Protein AF-A0A2V8GGF2-F1 (afdb_monomer_lite)

Sequence (253 aa):
MLGILAAIFGLATTTVAAQDQLVPGKNVNMVGGPAVLTLNPFQLEGDPNLQRQNEITLDCSTRNPLPGTGESAGDAWLGFYWTTDGGARWRSFLHPGHPRDPNPTHPLKPYQAAADATVRCTTNGLCYMSGIAFIRGNNQPSAVFVTTVIDNNNTENGFPFANLGTTVVATSNSKFLDKTWIEVDRPRPGAQVMNIAAQNGVPAQSFPVGVVYLAWTEFVGNDNNVRTKMMVARSLNGGISFEQPVKVSEGYP

Secondary structure (DSSP, 8-state):
------------------------------S-PPPEEEETTEEEES-TT-PEEEEEEEEE-SSSEEEEEEEESSS--EEEEE-SSTTSS-EEEEPTT-TT-S-TT-TTTT-SEEEEEEEEE-GGGEEEEEEEEE-SSTT--EEEEEEEEEE----SSS--EEEEEEEEEEEESSS-EEEEEEEEPPPPTTPPEEEE--BTTBPPEEEE-PPEEEEEEEE-SBTTB--EEEEEEEESSTTS--PPPEEEEE---

pLDDT: mean 82.36, std 16.45, range [34.12, 98.5]

Radius of gyration: 24.35 Å; chains: 1; bounding box: 61×74×76 Å

Structure (mmCIF, N/CA/C/O backbone):
data_AF-A0A2V8GGF2-F1
#
_entry.id   AF-A0A2V8GGF2-F1
#
loop_
_atom_site.group_PDB
_atom_site.id
_atom_site.type_symbol
_atom_site.label_atom_id
_atom_site.label_alt_id
_atom_site.label_comp_id
_atom_site.label_asym_id
_atom_site.label_entity_id
_atom_site.label_seq_id
_atom_site.pdbx_PDB_ins_code
_atom_site.Cartn_x
_atom_site.Cartn_y
_atom_site.Cartn_z
_atom_site.occupancy
_atom_site.B_iso_or_equiv
_atom_site.auth_seq_id
_atom_site.auth_comp_id
_atom_site.auth_asym_id
_atom_site.auth_atom_id
_atom_site.pdbx_PDB_model_num
ATOM 1 N N . MET A 1 1 ? 35.558 -61.952 51.934 1.00 41.00 1 MET A N 1
ATOM 2 C CA . MET A 1 1 ? 34.136 -62.311 51.748 1.00 41.00 1 MET A CA 1
ATOM 3 C C . MET A 1 1 ? 33.490 -61.122 51.046 1.00 41.00 1 MET A C 1
ATOM 5 O O . MET A 1 1 ? 33.191 -60.131 51.694 1.00 41.00 1 MET A O 1
ATOM 9 N N . LEU A 1 2 ? 33.499 -61.130 49.711 1.00 35.62 2 LEU A N 1
ATOM 10 C CA . LEU A 1 2 ? 33.192 -59.968 48.867 1.00 35.62 2 LEU A CA 1
ATOM 11 C C . LEU A 1 2 ? 31.743 -60.102 48.373 1.00 35.62 2 LEU A C 1
ATOM 13 O O . LEU A 1 2 ? 31.421 -61.082 47.705 1.00 35.62 2 LEU A O 1
ATOM 17 N N . GLY A 1 3 ? 30.870 -59.173 48.767 1.00 34.12 3 GLY A N 1
ATOM 18 C CA . GLY A 1 3 ? 29.456 -59.159 48.388 1.00 34.12 3 GLY A CA 1
ATOM 19 C C . GLY A 1 3 ? 29.256 -58.613 46.975 1.00 34.12 3 GLY A C 1
ATOM 20 O O . GLY A 1 3 ? 29.775 -57.550 46.643 1.00 34.12 3 GLY A O 1
ATOM 21 N N . ILE A 1 4 ? 28.501 -59.339 46.150 1.00 40.06 4 ILE A N 1
ATOM 22 C CA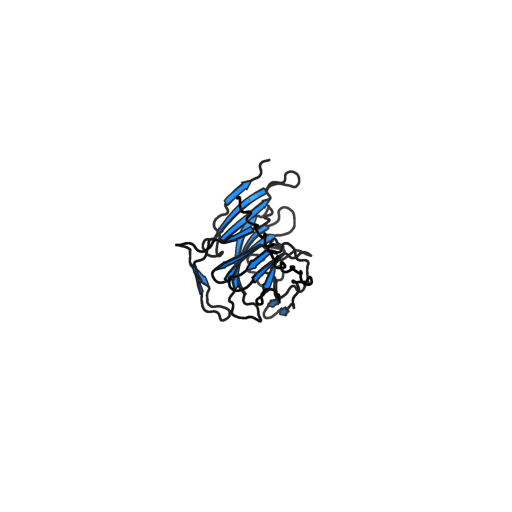 . ILE A 1 4 ? 28.091 -58.907 44.811 1.00 40.06 4 ILE A CA 1
ATOM 23 C C . ILE A 1 4 ? 26.730 -58.217 44.935 1.00 40.06 4 ILE A C 1
ATOM 25 O O . ILE A 1 4 ? 25.736 -58.844 45.295 1.00 40.06 4 ILE A O 1
ATOM 29 N N . LEU A 1 5 ? 26.705 -56.916 44.644 1.00 35.91 5 LEU A N 1
ATOM 30 C CA . LEU A 1 5 ? 25.495 -56.114 44.487 1.00 35.91 5 LEU A CA 1
ATOM 31 C C . LEU A 1 5 ? 24.986 -56.304 43.047 1.00 35.91 5 LEU A C 1
ATOM 33 O O . LEU A 1 5 ? 25.676 -55.938 42.097 1.00 35.91 5 LEU A O 1
ATOM 37 N N . ALA A 1 6 ? 23.801 -56.888 42.869 1.00 40.47 6 ALA A N 1
ATOM 38 C CA . ALA A 1 6 ? 23.156 -56.992 41.561 1.00 40.47 6 ALA A CA 1
ATOM 39 C C . ALA A 1 6 ? 22.365 -55.704 41.273 1.00 40.47 6 ALA A C 1
ATOM 41 O O . ALA A 1 6 ? 21.381 -55.411 41.951 1.00 40.47 6 ALA A O 1
ATOM 42 N N . ALA A 1 7 ? 22.800 -54.926 40.281 1.00 43.03 7 ALA A N 1
ATOM 43 C CA . ALA A 1 7 ? 22.075 -53.753 39.801 1.00 43.03 7 ALA A CA 1
ATOM 44 C C . ALA A 1 7 ? 20.982 -54.181 38.807 1.00 43.03 7 ALA A C 1
ATOM 46 O O . ALA A 1 7 ? 21.272 -54.757 37.759 1.00 43.03 7 ALA A O 1
ATOM 47 N N . ILE A 1 8 ? 19.723 -53.893 39.138 1.00 48.12 8 ILE A N 1
ATOM 48 C CA . ILE A 1 8 ? 18.569 -54.086 38.254 1.00 48.12 8 ILE A CA 1
ATOM 49 C C . ILE A 1 8 ? 18.485 -52.868 37.326 1.00 48.12 8 ILE A C 1
ATOM 51 O O . ILE A 1 8 ? 18.159 -51.768 37.769 1.00 48.12 8 ILE A O 1
ATOM 55 N N . PHE A 1 9 ? 18.780 -53.052 36.038 1.00 42.94 9 PHE A N 1
ATOM 56 C CA . PHE A 1 9 ? 18.512 -52.049 35.005 1.00 42.94 9 PHE A CA 1
ATOM 57 C C . PHE A 1 9 ? 17.033 -52.117 34.606 1.00 42.94 9 PHE A C 1
ATOM 59 O O . PHE A 1 9 ? 16.613 -53.028 33.895 1.00 42.94 9 PHE A O 1
ATOM 66 N N . GLY A 1 10 ? 16.232 -51.156 35.070 1.00 45.16 10 GLY A N 1
ATOM 67 C CA . GLY A 1 10 ? 14.874 -50.948 34.568 1.00 45.16 10 GLY A CA 1
ATOM 68 C C . GLY A 1 10 ? 14.910 -50.286 33.190 1.00 45.16 10 GLY A C 1
ATOM 69 O O . GLY A 1 10 ? 15.409 -49.169 33.060 1.00 45.16 10 GLY A O 1
ATOM 70 N N . LEU A 1 11 ? 14.381 -50.956 32.161 1.00 47.25 11 LEU A N 1
ATOM 71 C CA . LEU A 1 11 ? 14.094 -50.321 30.874 1.00 47.25 11 LEU A CA 1
ATOM 72 C C . LEU A 1 11 ? 12.942 -49.323 31.062 1.00 47.25 11 LEU A C 1
ATOM 74 O O . LEU A 1 11 ? 11.783 -49.717 31.168 1.00 47.25 11 LEU A O 1
ATOM 78 N N . ALA A 1 12 ? 13.255 -48.030 31.081 1.00 50.12 12 ALA A N 1
ATOM 79 C CA . ALA A 1 12 ? 12.259 -46.985 30.896 1.00 50.12 12 ALA A CA 1
ATOM 80 C C . ALA A 1 12 ? 11.921 -46.898 29.400 1.00 50.12 12 ALA A C 1
ATOM 82 O O . ALA A 1 12 ? 12.699 -46.374 28.604 1.00 50.12 12 ALA A O 1
ATOM 83 N N . THR A 1 13 ? 10.771 -47.437 28.999 1.00 49.78 13 THR A N 1
ATOM 84 C CA . THR A 1 13 ? 10.205 -47.195 27.669 1.00 49.78 13 THR A CA 1
ATOM 85 C C . THR A 1 13 ? 9.701 -45.758 27.616 1.00 49.78 13 THR A C 1
ATOM 87 O O . THR A 1 13 ? 8.663 -45.437 28.195 1.00 49.78 13 THR A O 1
ATOM 90 N N . THR A 1 14 ? 10.431 -44.878 26.939 1.00 51.31 14 THR A N 1
ATOM 91 C CA . THR A 1 14 ? 9.924 -43.558 26.569 1.00 51.31 14 THR A CA 1
ATOM 92 C C . THR A 1 14 ? 8.810 -43.749 25.543 1.00 51.31 14 THR A C 1
ATOM 94 O O . THR A 1 14 ? 9.049 -44.124 24.396 1.00 51.31 14 THR A O 1
ATOM 97 N N . THR A 1 15 ? 7.561 -43.520 25.943 1.00 48.75 15 THR A N 1
ATOM 98 C CA . THR A 1 15 ? 6.469 -43.355 24.984 1.00 48.75 15 THR A CA 1
ATOM 99 C C . THR A 1 15 ? 6.743 -42.074 24.209 1.00 48.75 15 THR A C 1
ATOM 101 O O . THR A 1 15 ? 6.585 -40.976 24.744 1.00 48.75 15 THR A O 1
ATOM 104 N N . VAL A 1 16 ? 7.198 -42.204 22.965 1.00 54.22 16 VAL A N 1
ATOM 105 C CA . VAL A 1 16 ? 7.173 -41.100 22.006 1.00 54.22 16 VAL A CA 1
ATOM 106 C C . VAL A 1 16 ? 5.702 -40.724 21.861 1.00 54.22 16 VAL A C 1
ATOM 108 O O . VAL A 1 16 ? 4.913 -41.524 21.361 1.00 54.22 16 VAL A O 1
ATOM 111 N N . ALA A 1 17 ? 5.310 -39.558 22.379 1.00 56.19 17 ALA A N 1
ATOM 112 C CA . ALA A 1 17 ? 3.997 -39.003 22.090 1.00 56.19 17 ALA A CA 1
ATOM 113 C C . ALA A 1 17 ? 3.872 -38.951 20.566 1.00 56.19 17 ALA A C 1
ATOM 115 O O . ALA A 1 17 ? 4.744 -38.384 19.904 1.00 56.19 17 ALA A O 1
ATOM 116 N N . ALA A 1 18 ? 2.854 -39.620 20.021 1.00 54.97 18 ALA A N 1
ATOM 117 C CA . ALA A 1 18 ? 2.560 -39.570 18.602 1.00 54.97 18 ALA A CA 1
ATOM 118 C C . ALA A 1 18 ? 2.484 -38.094 18.212 1.00 54.97 18 ALA A C 1
ATOM 120 O O . ALA A 1 18 ? 1.649 -37.351 18.720 1.00 54.97 18 ALA A O 1
ATOM 121 N N . GLN A 1 19 ? 3.430 -37.657 17.390 1.00 58.75 19 GLN A N 1
ATOM 122 C CA . GLN A 1 19 ? 3.392 -36.337 16.799 1.00 58.75 19 GLN A CA 1
ATOM 123 C C . GLN A 1 19 ? 2.111 -36.318 15.968 1.00 58.75 19 GLN A C 1
ATOM 125 O O . GLN A 1 19 ? 2.003 -37.133 15.049 1.00 58.75 19 GLN A O 1
ATOM 130 N N . ASP A 1 20 ? 1.129 -35.489 16.347 1.00 62.41 20 ASP A N 1
ATOM 131 C CA . ASP A 1 20 ? -0.123 -35.346 15.604 1.00 62.41 20 ASP A CA 1
ATOM 132 C C . ASP A 1 20 ? 0.233 -35.222 14.127 1.00 62.41 20 ASP A C 1
ATOM 134 O O . ASP A 1 20 ? 0.906 -34.278 13.700 1.00 62.41 20 ASP A O 1
ATOM 138 N N . GLN A 1 21 ? -0.125 -36.252 13.361 1.00 57.94 21 GLN A N 1
ATOM 139 C CA . GLN A 1 21 ? 0.143 -36.276 11.941 1.00 57.94 21 GLN A CA 1
ATOM 140 C C . GLN A 1 21 ? -0.629 -35.097 11.365 1.00 57.94 21 GLN A C 1
ATOM 142 O O . GLN A 1 21 ? -1.858 -35.091 11.388 1.00 57.94 21 GLN A O 1
ATOM 147 N N . LEU A 1 22 ? 0.086 -34.078 10.886 1.00 55.22 22 LEU A N 1
ATOM 148 C CA . LEU A 1 22 ? -0.525 -32.980 10.153 1.00 55.22 22 LEU A CA 1
ATOM 149 C C . LEU A 1 22 ? -1.158 -33.593 8.902 1.00 55.22 22 LEU A C 1
ATOM 151 O O . LEU A 1 22 ? -0.468 -33.881 7.927 1.00 55.22 22 LEU A O 1
ATOM 155 N N . VAL A 1 23 ? -2.460 -33.869 8.961 1.00 71.50 23 VAL A N 1
ATOM 156 C CA . VAL A 1 23 ? -3.241 -34.304 7.807 1.00 71.50 23 VAL A CA 1
ATOM 157 C C . VAL A 1 23 ? -3.657 -33.026 7.086 1.00 71.50 23 VAL A C 1
ATOM 159 O O . VAL A 1 23 ? -4.543 -32.326 7.583 1.00 71.50 23 VAL A O 1
ATOM 162 N N . PRO A 1 24 ? -3.027 -32.662 5.952 1.00 54.31 24 PRO A N 1
ATOM 163 C CA . PRO A 1 24 ? -3.517 -31.543 5.167 1.00 54.31 24 PRO A CA 1
ATOM 164 C C . PRO A 1 24 ? -4.960 -31.845 4.752 1.00 54.31 24 PRO A C 1
ATOM 166 O O . PRO A 1 24 ? -5.270 -32.936 4.266 1.00 54.31 24 PRO A O 1
ATOM 169 N N . GLY A 1 25 ? -5.857 -30.889 4.996 1.00 68.94 25 GLY A N 1
ATOM 170 C CA . GLY A 1 25 ? -7.250 -30.986 4.572 1.00 68.94 25 GLY A CA 1
ATOM 171 C C . GLY A 1 25 ? -7.384 -31.033 3.048 1.00 68.94 25 GLY A C 1
ATOM 172 O O . GLY A 1 25 ? -6.407 -30.968 2.301 1.00 68.94 25 GLY A O 1
ATOM 173 N N . LYS A 1 26 ? -8.623 -31.123 2.557 1.00 64.81 26 LYS A N 1
ATOM 174 C CA . LYS A 1 26 ? -8.885 -30.987 1.117 1.00 64.81 26 LYS A CA 1
ATOM 175 C C . LYS A 1 26 ? -8.368 -29.632 0.624 1.00 64.81 26 LYS A C 1
ATOM 177 O O . LYS A 1 26 ? -8.570 -28.627 1.297 1.00 64.81 26 LYS A O 1
ATOM 182 N N . ASN A 1 27 ? -7.788 -29.603 -0.576 1.00 56.09 27 ASN A N 1
ATOM 183 C CA . ASN A 1 27 ? -7.541 -28.347 -1.280 1.00 56.09 27 ASN A CA 1
ATOM 184 C C . ASN A 1 27 ? -8.891 -27.666 -1.526 1.00 56.09 27 ASN A C 1
ATOM 186 O O . ASN A 1 27 ? -9.714 -28.172 -2.292 1.00 56.09 27 ASN A O 1
ATOM 190 N N . VAL A 1 28 ? -9.132 -26.548 -0.848 1.00 59.44 28 VAL A N 1
ATOM 191 C CA . VAL A 1 28 ? -10.310 -25.710 -1.067 1.00 59.44 28 VAL A CA 1
ATOM 192 C C . VAL A 1 28 ? -9.874 -24.555 -1.953 1.00 59.44 28 VAL A C 1
ATOM 194 O O . VAL A 1 28 ? -8.855 -23.922 -1.679 1.00 59.44 28 VAL A O 1
ATOM 197 N N . ASN A 1 29 ? -10.625 -24.274 -3.018 1.00 59.16 29 ASN A N 1
ATOM 198 C CA . ASN A 1 29 ? -10.431 -23.016 -3.722 1.00 59.16 29 ASN A CA 1
ATOM 199 C C . ASN A 1 29 ? -10.814 -21.879 -2.762 1.00 59.16 29 ASN A C 1
ATOM 201 O O . ASN A 1 29 ? -11.987 -21.717 -2.434 1.00 59.16 29 ASN A O 1
ATOM 205 N N . MET A 1 30 ? -9.818 -21.133 -2.286 1.00 60.81 30 MET A N 1
ATOM 206 C CA . MET A 1 30 ? -10.026 -20.025 -1.348 1.00 60.81 30 MET A CA 1
ATOM 207 C C . MET A 1 30 ? -10.552 -18.760 -2.041 1.00 60.81 30 MET A C 1
ATOM 209 O O . MET A 1 30 ? -10.901 -17.793 -1.370 1.00 60.81 30 MET A O 1
ATOM 213 N N . VAL A 1 31 ? -10.590 -18.750 -3.378 1.00 61.50 31 VAL A N 1
ATOM 214 C CA . VAL A 1 31 ? -10.770 -17.548 -4.190 1.00 61.50 31 VAL A CA 1
ATOM 215 C C . VAL A 1 31 ? -11.877 -17.761 -5.224 1.00 61.50 31 VAL A C 1
ATOM 217 O O . VAL A 1 31 ? -11.817 -18.668 -6.052 1.00 61.50 31 VAL A O 1
ATOM 220 N N . GLY A 1 32 ? -12.904 -16.912 -5.170 1.00 56.41 32 GLY A N 1
ATOM 221 C CA . GLY A 1 32 ? -14.104 -17.017 -6.010 1.00 56.41 32 GLY A CA 1
ATOM 222 C C . GLY A 1 32 ? -15.405 -17.144 -5.217 1.00 56.41 32 GLY A C 1
ATOM 223 O O . GLY A 1 32 ? -16.365 -17.720 -5.724 1.00 56.41 32 GLY A O 1
ATOM 224 N N . GLY A 1 33 ? -15.429 -16.648 -3.970 1.00 58.94 33 GLY A N 1
ATOM 225 C CA . GLY A 1 33 ? -16.652 -16.511 -3.173 1.00 58.94 33 GLY A CA 1
ATOM 226 C C . GLY A 1 33 ? -17.766 -15.759 -3.925 1.00 58.94 33 GLY A C 1
ATOM 227 O O . GLY A 1 33 ? -17.528 -15.235 -5.014 1.00 58.94 33 GLY A O 1
ATOM 228 N N . PRO A 1 34 ? -18.996 -15.716 -3.384 1.00 62.34 34 PRO A N 1
ATOM 229 C CA . PRO A 1 34 ? -20.132 -15.107 -4.074 1.00 62.34 34 PRO A CA 1
ATOM 230 C C . PRO A 1 34 ? -19.792 -13.693 -4.559 1.00 62.34 34 PRO A C 1
ATOM 232 O O . PRO A 1 34 ? -19.365 -12.853 -3.770 1.00 62.34 34 PRO A O 1
ATOM 235 N N . ALA A 1 35 ? -19.971 -13.450 -5.859 1.00 67.81 35 ALA A N 1
ATOM 236 C CA . ALA A 1 35 ? -19.744 -12.143 -6.455 1.00 67.81 35 ALA A CA 1
ATOM 237 C C . ALA A 1 35 ? -21.043 -11.329 -6.468 1.00 67.81 35 ALA A C 1
ATOM 239 O O . ALA A 1 35 ? -22.096 -11.824 -6.876 1.00 67.81 35 ALA A O 1
ATOM 240 N N . VAL A 1 36 ? -20.959 -10.071 -6.040 1.00 74.88 36 VAL A N 1
ATOM 241 C CA . VAL A 1 36 ? -22.055 -9.100 -6.075 1.00 74.88 36 VAL A CA 1
ATOM 242 C C . VAL A 1 36 ? -21.623 -7.944 -6.961 1.00 74.88 36 VAL A C 1
ATOM 244 O O . VAL A 1 36 ? -20.587 -7.339 -6.712 1.00 74.88 36 VAL A O 1
ATOM 247 N N . LEU A 1 37 ? -22.431 -7.614 -7.969 1.00 78.56 37 LEU A N 1
ATOM 248 C CA . LEU A 1 37 ? -22.291 -6.392 -8.756 1.00 78.56 37 LEU A CA 1
ATOM 249 C C . LEU A 1 37 ? -23.605 -5.611 -8.701 1.00 78.56 37 LEU A C 1
ATOM 251 O O . LEU A 1 37 ? -24.588 -5.987 -9.340 1.00 78.56 37 LEU A O 1
ATOM 255 N N . THR A 1 38 ? -23.598 -4.503 -7.969 1.00 79.38 38 THR A N 1
ATOM 256 C CA . THR A 1 38 ? -24.677 -3.508 -7.970 1.00 79.38 38 THR A CA 1
ATOM 257 C C . THR A 1 38 ? -24.148 -2.256 -8.653 1.00 79.38 38 THR A C 1
ATOM 259 O O . THR A 1 38 ? -23.023 -1.848 -8.392 1.00 79.38 38 THR A O 1
ATOM 262 N N . LEU A 1 39 ? -24.923 -1.648 -9.554 1.00 80.19 39 LEU A N 1
ATOM 263 C CA . LEU A 1 39 ? -24.491 -0.434 -10.261 1.00 80.19 39 LEU A CA 1
ATOM 264 C C . LEU A 1 39 ? -24.913 0.855 -9.544 1.00 80.19 39 LEU A C 1
ATOM 266 O O . LEU A 1 39 ? -24.255 1.874 -9.709 1.00 80.19 39 LEU A O 1
ATOM 270 N N . ASN A 1 40 ? -25.988 0.814 -8.747 1.00 76.56 40 ASN A N 1
ATOM 271 C CA . ASN A 1 40 ? -26.543 1.969 -8.038 1.00 76.56 40 ASN A CA 1
ATOM 272 C C . ASN A 1 40 ? -27.142 1.550 -6.673 1.00 76.56 40 ASN A C 1
ATOM 274 O O . ASN A 1 40 ? -28.248 1.007 -6.661 1.00 76.56 40 ASN A O 1
ATOM 278 N N . PRO A 1 41 ? -26.470 1.807 -5.532 1.00 79.00 41 PRO A N 1
ATOM 279 C CA . PRO A 1 41 ? -25.091 2.296 -5.423 1.00 79.00 41 PRO A CA 1
ATOM 280 C C . PRO A 1 41 ? -24.096 1.294 -6.027 1.00 79.00 41 PRO A C 1
ATOM 282 O O . PRO A 1 41 ? -24.382 0.098 -6.079 1.00 79.00 41 PRO A O 1
ATOM 285 N N . PHE A 1 42 ? -22.943 1.777 -6.502 1.00 79.31 42 PHE A N 1
ATOM 286 C CA . PHE A 1 42 ? -21.915 0.878 -7.022 1.00 79.31 42 PHE A CA 1
ATOM 287 C C . PHE A 1 42 ? -21.357 0.009 -5.891 1.00 79.31 42 PHE A C 1
ATOM 289 O O . PHE A 1 42 ? -20.859 0.529 -4.893 1.00 79.31 42 PHE A O 1
ATOM 296 N N . GLN A 1 43 ? -21.435 -1.306 -6.059 1.00 80.88 43 GLN A N 1
ATOM 297 C CA . GLN A 1 43 ? -20.867 -2.288 -5.147 1.00 80.88 43 GLN A CA 1
ATOM 298 C C . GLN A 1 43 ? -20.301 -3.441 -5.967 1.00 80.88 43 GLN A C 1
ATOM 300 O O . GLN A 1 43 ? -21.009 -4.005 -6.801 1.00 80.88 43 GLN A O 1
ATOM 305 N N . LEU A 1 44 ? -19.045 -3.791 -5.699 1.00 76.00 44 LEU A N 1
ATOM 306 C CA . LEU A 1 44 ? -18.373 -4.951 -6.266 1.00 76.00 44 LEU A CA 1
ATOM 307 C C . LEU A 1 44 ? -17.785 -5.798 -5.129 1.00 76.00 44 LEU A C 1
ATOM 309 O O . LEU A 1 44 ? -16.818 -5.391 -4.490 1.00 76.00 44 LEU A O 1
ATOM 313 N N . GLU A 1 45 ? -18.392 -6.954 -4.871 1.00 78.00 45 GLU A N 1
ATOM 314 C CA . GLU A 1 45 ? -17.863 -8.021 -4.007 1.00 78.00 45 GLU A CA 1
ATOM 315 C C . GLU A 1 45 ? -17.529 -9.222 -4.900 1.00 78.00 45 GLU A C 1
ATOM 317 O O . GLU A 1 45 ? -18.196 -9.452 -5.911 1.00 78.00 45 GLU A O 1
ATOM 322 N N . GLY A 1 46 ? -16.506 -9.986 -4.544 1.00 71.88 46 GLY A N 1
ATOM 323 C CA . GLY A 1 46 ? -16.002 -11.091 -5.348 1.00 71.88 46 GLY A CA 1
ATOM 324 C C . GLY A 1 46 ? -15.198 -10.653 -6.575 1.00 71.88 46 GLY A C 1
ATOM 325 O O . GLY A 1 46 ? -15.032 -9.467 -6.860 1.00 71.88 46 GLY A O 1
ATOM 326 N N . ASP A 1 47 ? -14.723 -11.649 -7.322 1.00 68.56 47 ASP A N 1
ATOM 327 C CA . ASP A 1 47 ? -14.236 -11.475 -8.692 1.00 68.56 47 ASP A CA 1
ATOM 328 C C . ASP A 1 47 ? -15.319 -12.002 -9.656 1.00 68.56 47 ASP A C 1
ATOM 330 O O . ASP A 1 47 ? -15.529 -13.217 -9.733 1.00 68.56 47 ASP A O 1
ATOM 334 N N . PRO A 1 48 ? -16.025 -11.126 -10.399 1.00 65.38 48 PRO A N 1
ATOM 335 C CA . PRO A 1 48 ? -17.087 -11.542 -11.313 1.00 65.38 48 PRO A CA 1
ATOM 336 C C . PRO A 1 48 ? -16.566 -12.299 -12.542 1.00 65.38 48 PRO A C 1
ATOM 338 O O . PRO A 1 48 ? -17.357 -12.905 -13.262 1.00 65.38 48 PRO A O 1
ATOM 341 N N . ASN A 1 49 ? -15.257 -12.255 -12.805 1.00 66.31 49 ASN A N 1
ATOM 342 C CA . ASN A 1 49 ? -14.630 -12.873 -13.969 1.00 66.31 49 ASN A CA 1
ATOM 343 C C . ASN A 1 49 ? -13.837 -14.146 -13.616 1.00 66.31 49 ASN A C 1
ATOM 345 O O . ASN A 1 49 ? -13.369 -14.815 -14.539 1.00 66.31 49 ASN A O 1
ATOM 349 N N . LEU A 1 50 ? -13.710 -14.485 -12.322 1.00 60.44 50 LEU A N 1
ATOM 350 C CA . LEU A 1 50 ? -13.015 -15.669 -11.790 1.00 60.44 50 LEU A CA 1
ATOM 351 C C . LEU A 1 50 ? -11.647 -15.902 -12.454 1.00 60.44 50 LEU A C 1
ATOM 353 O O . LEU A 1 50 ? -11.334 -16.992 -12.947 1.00 60.44 50 LEU A O 1
ATOM 357 N N . GLN A 1 51 ? -10.843 -14.845 -12.517 1.00 64.81 51 GLN A N 1
ATOM 358 C CA . GLN A 1 51 ? -9.552 -14.846 -13.180 1.00 64.81 51 GLN A CA 1
ATOM 359 C C . GLN A 1 51 ? -8.462 -15.480 -12.318 1.00 64.81 51 GLN A C 1
ATOM 361 O O . GLN A 1 51 ? -8.577 -15.649 -11.100 1.00 64.81 51 GLN A O 1
ATOM 366 N N . ARG A 1 52 ? -7.371 -15.871 -12.987 1.00 57.78 52 ARG A N 1
ATOM 367 C CA . ARG A 1 52 ? -6.232 -16.525 -12.340 1.00 57.78 52 ARG A CA 1
ATOM 368 C C . ARG A 1 52 ? -5.597 -15.577 -11.338 1.00 57.78 52 ARG A C 1
ATOM 370 O O . ARG A 1 52 ? -5.292 -14.439 -11.674 1.00 57.78 52 ARG A O 1
ATOM 377 N N . GLN A 1 53 ? -5.353 -16.088 -10.144 1.00 68.25 53 GLN A N 1
ATOM 378 C CA . GLN A 1 53 ? -4.673 -15.362 -9.086 1.00 68.25 53 GLN A CA 1
ATOM 379 C C . GLN A 1 53 ? -3.180 -15.682 -9.130 1.00 68.25 53 GLN A C 1
ATOM 381 O O . GLN A 1 53 ? -2.778 -16.828 -9.342 1.00 68.25 53 GLN A O 1
ATOM 386 N N . ASN A 1 54 ? -2.374 -14.658 -8.932 1.00 61.81 54 ASN A N 1
ATOM 387 C CA . ASN A 1 54 ? -0.925 -14.648 -8.969 1.00 61.81 54 ASN A CA 1
ATOM 388 C C . ASN A 1 54 ? -0.426 -13.852 -7.745 1.00 61.81 54 ASN A C 1
ATOM 390 O O . ASN A 1 54 ? -1.135 -12.978 -7.253 1.00 61.81 54 ASN A O 1
ATOM 394 N N . GLU A 1 55 ? 0.774 -14.164 -7.249 1.00 75.12 55 GLU A N 1
ATOM 395 C CA . GLU A 1 55 ? 1.488 -13.370 -6.233 1.00 75.12 55 GLU A CA 1
ATOM 396 C C . GLU A 1 55 ? 0.656 -13.049 -4.989 1.00 75.12 55 GLU A C 1
ATOM 398 O O . GLU A 1 55 ? 0.371 -11.903 -4.653 1.00 75.12 55 GLU A O 1
ATOM 403 N N . ILE A 1 56 ? 0.260 -14.121 -4.304 1.00 75.88 56 ILE A N 1
ATOM 404 C CA . ILE A 1 56 ? -0.508 -14.050 -3.066 1.00 75.88 56 ILE A CA 1
ATOM 405 C C . ILE A 1 56 ? 0.418 -13.673 -1.907 1.00 75.88 56 ILE A C 1
ATOM 407 O O . ILE A 1 56 ? 1.412 -14.356 -1.655 1.00 75.88 56 ILE A O 1
ATOM 411 N N . THR A 1 57 ? 0.030 -12.653 -1.146 1.00 81.00 57 THR A N 1
ATOM 412 C CA . THR A 1 57 ? 0.615 -12.322 0.159 1.00 81.00 57 THR A CA 1
ATOM 413 C C . THR A 1 57 ? -0.481 -12.366 1.220 1.00 81.00 57 THR A C 1
ATOM 415 O O . THR A 1 57 ? -1.615 -11.984 0.953 1.00 81.00 57 THR A O 1
ATOM 418 N N . LEU A 1 58 ? -0.171 -12.820 2.433 1.00 85.19 58 LEU A N 1
ATOM 419 C CA . LEU A 1 58 ? -1.118 -12.867 3.548 1.00 85.19 58 LEU A CA 1
ATOM 420 C C . LEU A 1 58 ? -0.477 -12.308 4.814 1.00 85.19 58 LEU A C 1
ATOM 422 O O . LEU A 1 58 ? 0.694 -12.572 5.080 1.00 85.19 58 LEU A O 1
ATOM 426 N N . ASP A 1 59 ? -1.262 -11.563 5.586 1.00 82.75 59 ASP A N 1
ATOM 427 C CA . ASP A 1 59 ? -0.927 -11.158 6.948 1.00 82.75 59 ASP A CA 1
ATOM 428 C C . ASP A 1 59 ? -2.183 -11.191 7.834 1.00 82.75 59 ASP A C 1
ATOM 430 O O . ASP A 1 59 ? -3.295 -11.407 7.349 1.00 82.75 59 ASP A O 1
ATOM 434 N N . CYS A 1 60 ? -2.026 -10.996 9.139 1.00 82.25 60 CYS A N 1
ATOM 435 C CA . CYS A 1 60 ? -3.123 -10.961 10.090 1.00 82.25 60 CYS A CA 1
ATOM 436 C C . CYS A 1 60 ? -3.292 -9.564 10.678 1.00 82.25 60 CYS A C 1
ATOM 438 O O . CYS A 1 60 ? -2.417 -9.069 11.389 1.00 82.25 60 CYS A O 1
ATOM 440 N N . SER A 1 61 ? -4.456 -8.942 10.455 1.00 82.94 61 SER A N 1
ATOM 441 C CA . SER A 1 61 ? -4.874 -7.826 11.302 1.00 82.94 61 SER A CA 1
ATOM 442 C C . SER A 1 61 ? -4.885 -8.311 12.748 1.00 82.94 61 SER A C 1
ATOM 444 O O . SER A 1 61 ? -5.214 -9.463 13.040 1.00 82.94 61 SER A O 1
ATOM 446 N N . THR A 1 62 ? -4.560 -7.417 13.685 1.00 82.12 62 THR A N 1
ATOM 447 C CA . THR A 1 62 ? -4.665 -7.719 15.122 1.00 82.12 62 THR A CA 1
ATOM 448 C C . THR A 1 62 ? -6.101 -8.045 15.559 1.00 82.12 62 THR A C 1
ATOM 450 O O . THR A 1 62 ? -6.343 -8.252 16.744 1.00 82.12 62 THR A O 1
ATOM 453 N N . ARG A 1 63 ? -7.060 -8.001 14.626 1.00 83.75 63 ARG A N 1
ATOM 454 C CA . ARG A 1 63 ? -8.473 -8.310 14.796 1.00 83.75 63 ARG A CA 1
ATOM 455 C C . ARG A 1 63 ? -8.903 -9.483 13.886 1.00 83.75 63 ARG A C 1
ATOM 457 O O . ARG A 1 63 ? -9.578 -10.362 14.402 1.00 83.75 63 ARG A O 1
ATOM 464 N N . ASN A 1 64 ? -8.461 -9.568 12.616 1.00 68.69 64 ASN A N 1
ATOM 465 C CA . ASN A 1 64 ? -8.815 -10.645 11.659 1.00 68.69 64 ASN A CA 1
ATOM 466 C C . ASN A 1 64 ? -7.727 -10.919 10.577 1.00 68.69 64 ASN A C 1
ATOM 468 O O . ASN A 1 64 ? -7.007 -9.996 10.209 1.00 68.69 64 ASN A O 1
ATOM 472 N N . PRO A 1 65 ? -7.601 -12.130 9.985 1.00 67.56 65 PRO A N 1
ATOM 473 C CA . PRO A 1 65 ? -6.667 -12.385 8.872 1.00 67.56 65 PRO A CA 1
ATOM 474 C C . PRO A 1 65 ? -7.013 -11.693 7.532 1.00 67.56 65 PRO A C 1
ATOM 476 O O . PRO A 1 65 ? -8.184 -11.608 7.156 1.00 67.56 65 PRO A O 1
ATOM 479 N N . LEU A 1 66 ? -5.991 -11.255 6.778 1.00 64.19 66 LEU A N 1
ATOM 480 C CA . LEU A 1 66 ? -6.104 -10.476 5.532 1.00 64.19 66 LEU A CA 1
ATOM 481 C C . LEU A 1 66 ? -5.077 -10.888 4.434 1.00 64.19 66 LEU A C 1
ATOM 483 O O . LEU A 1 66 ? -3.902 -10.524 4.506 1.00 64.19 66 LEU A O 1
ATOM 487 N N . PRO A 1 67 ? -5.510 -11.619 3.390 1.00 70.19 67 PRO A N 1
ATOM 488 C CA . PRO A 1 67 ? -4.769 -11.834 2.144 1.00 70.19 67 PRO A CA 1
ATOM 489 C C . PRO A 1 67 ? -4.948 -10.762 1.057 1.00 70.19 67 PRO A C 1
ATOM 491 O O . PRO A 1 67 ? -5.992 -10.125 0.918 1.00 70.19 67 PRO A O 1
ATOM 494 N N . GLY A 1 68 ? -3.931 -10.657 0.204 1.00 58.56 68 GLY A N 1
ATOM 495 C CA . GLY A 1 68 ? -3.903 -9.894 -1.040 1.00 58.56 68 GLY A CA 1
ATOM 496 C C . GLY A 1 68 ? -3.356 -10.723 -2.201 1.00 58.56 68 GLY A C 1
ATOM 497 O O . GLY A 1 68 ? -2.493 -11.576 -1.990 1.00 58.56 68 GLY A O 1
ATOM 498 N N . THR A 1 69 ? -3.851 -10.489 -3.416 1.00 63.62 69 THR A N 1
ATOM 499 C CA . THR A 1 69 ? -3.424 -11.199 -4.638 1.00 63.62 69 THR A CA 1
ATOM 500 C C . THR A 1 69 ? -3.444 -10.268 -5.860 1.00 63.62 69 THR A C 1
ATOM 502 O O . THR A 1 69 ? -4.110 -9.230 -5.850 1.00 63.62 69 THR A O 1
ATOM 505 N N . GLY A 1 70 ? -2.746 -10.649 -6.935 1.00 53.88 70 GLY A N 1
ATOM 506 C CA . GLY A 1 70 ? -2.894 -10.064 -8.274 1.00 53.88 70 GLY A CA 1
ATOM 507 C C . GLY A 1 70 ? -3.676 -10.977 -9.228 1.00 53.88 70 GLY A C 1
ATOM 508 O O . GLY A 1 70 ? -3.563 -12.197 -9.155 1.00 53.88 70 GLY A O 1
ATOM 509 N N . GLU A 1 71 ? -4.467 -10.412 -10.138 1.00 48.91 71 GLU A N 1
ATOM 510 C CA . GLU A 1 71 ? -5.212 -11.157 -11.167 1.00 48.91 71 GLU A CA 1
ATOM 511 C C . GLU A 1 71 ? -4.390 -11.344 -12.456 1.00 48.91 71 GLU A C 1
ATOM 513 O O . GLU A 1 71 ? -3.406 -10.654 -12.702 1.00 48.91 71 GLU A O 1
ATOM 518 N N . SER A 1 72 ? -4.761 -12.295 -13.316 1.00 41.53 72 SER A N 1
ATOM 519 C CA . SER A 1 72 ? -4.095 -12.521 -14.605 1.00 41.53 72 SER A CA 1
ATOM 520 C C . SER A 1 72 ? -5.017 -13.155 -15.663 1.00 41.53 72 SER A C 1
ATOM 522 O O . SER A 1 72 ? -5.036 -14.377 -15.820 1.00 41.53 72 SER A O 1
ATOM 524 N N . ALA A 1 73 ? -5.757 -12.324 -16.421 1.00 35.72 73 ALA A N 1
ATOM 525 C CA . ALA A 1 73 ? -6.096 -12.515 -17.850 1.00 35.72 73 ALA A CA 1
ATOM 526 C C . ALA A 1 73 ? -6.860 -11.297 -18.445 1.00 35.72 73 ALA A C 1
ATOM 528 O O . ALA A 1 73 ? -8.001 -11.026 -18.086 1.00 35.72 73 ALA A O 1
ATOM 529 N N . GLY A 1 74 ? -6.274 -10.593 -19.424 1.00 51.47 74 GLY A N 1
ATOM 530 C CA . GLY A 1 74 ? -6.578 -9.162 -19.632 1.00 51.47 74 GLY A CA 1
ATOM 531 C C . GLY A 1 74 ? -5.748 -8.339 -18.643 1.00 51.47 74 GLY A C 1
ATOM 532 O O . GLY A 1 74 ? -5.138 -8.935 -17.756 1.00 51.47 74 GLY A O 1
ATOM 533 N N . ASP A 1 75 ? -5.608 -7.024 -18.816 1.00 58.56 75 ASP A N 1
ATOM 534 C CA . ASP A 1 75 ? -4.749 -6.274 -17.894 1.00 58.56 75 ASP A CA 1
ATOM 535 C C . ASP A 1 75 ? -5.203 -6.472 -16.439 1.00 58.56 75 ASP A C 1
ATOM 537 O O . ASP A 1 75 ? -6.367 -6.269 -16.101 1.00 58.56 75 ASP A O 1
ATOM 541 N N . ALA A 1 76 ? -4.271 -6.993 -15.638 1.00 75.12 76 ALA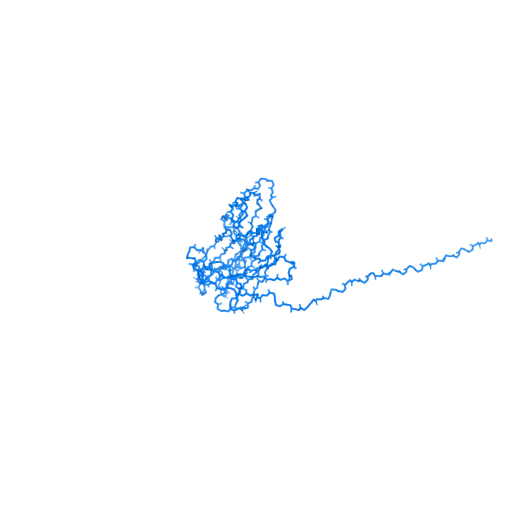 A N 1
ATOM 542 C CA . ALA A 1 76 ? -4.467 -7.493 -14.285 1.00 75.12 76 ALA A CA 1
ATOM 543 C C . ALA A 1 76 ? -4.998 -6.408 -13.351 1.00 75.12 76 ALA A C 1
ATOM 545 O O . ALA A 1 76 ? -4.671 -5.238 -13.528 1.00 75.12 76 ALA A O 1
ATOM 546 N N . TRP A 1 77 ? -5.741 -6.779 -12.313 1.00 86.62 77 TRP A N 1
ATOM 547 C CA . TRP A 1 77 ? -5.976 -5.890 -11.182 1.00 86.62 77 TRP A CA 1
ATOM 548 C C . TRP A 1 77 ? -5.821 -6.629 -9.851 1.00 86.62 77 TRP A C 1
ATOM 550 O O . TRP A 1 77 ? -5.616 -7.839 -9.828 1.00 86.62 77 TRP A O 1
ATOM 560 N N . LEU A 1 78 ? -5.836 -5.901 -8.735 1.00 86.06 78 LEU A N 1
ATOM 561 C CA . LEU A 1 78 ? -5.579 -6.475 -7.415 1.00 86.06 78 LEU A CA 1
ATOM 562 C C . LEU A 1 78 ? -6.857 -6.926 -6.722 1.00 86.06 78 LEU A C 1
ATOM 564 O O . LEU A 1 78 ? -7.796 -6.139 -6.566 1.00 86.06 78 LEU A O 1
ATOM 568 N N . GLY A 1 79 ? -6.842 -8.163 -6.234 1.00 81.81 79 GLY A N 1
ATOM 569 C CA . GLY A 1 79 ? -7.874 -8.711 -5.370 1.00 81.81 79 GLY A CA 1
ATOM 570 C C . GLY A 1 79 ? -7.492 -8.581 -3.897 1.00 81.81 79 GLY A C 1
ATOM 571 O O . GLY A 1 79 ? -6.356 -8.838 -3.490 1.00 81.81 79 GLY A O 1
ATOM 572 N N . PHE A 1 80 ? -8.471 -8.222 -3.077 1.00 80.50 80 PHE A N 1
ATOM 573 C CA . PHE A 1 80 ? -8.386 -8.309 -1.625 1.00 80.50 80 PHE A CA 1
ATOM 574 C C . PHE A 1 80 ? -9.278 -9.422 -1.126 1.00 80.50 80 PHE A C 1
ATOM 576 O O . PHE A 1 80 ? -10.409 -9.567 -1.584 1.00 80.50 80 PHE A O 1
ATOM 583 N N . TYR A 1 81 ? -8.790 -10.149 -0.132 1.00 82.75 81 TYR A N 1
ATOM 584 C CA . TYR A 1 81 ? -9.480 -11.279 0.459 1.00 82.75 81 TYR A CA 1
ATOM 585 C C . TYR A 1 81 ? -9.472 -11.109 1.965 1.00 82.75 81 TYR A C 1
ATOM 587 O O . TYR A 1 81 ? -8.544 -10.527 2.518 1.00 82.75 81 TYR A O 1
ATOM 595 N N . TRP A 1 82 ? -10.490 -11.616 2.645 1.00 80.94 82 TRP A N 1
ATOM 596 C CA . TRP A 1 82 ? -10.514 -11.616 4.102 1.00 80.94 82 TRP A CA 1
ATOM 597 C C . TRP A 1 82 ? -11.306 -12.787 4.660 1.00 80.94 82 TRP A C 1
ATOM 599 O O . TRP A 1 82 ? -12.148 -13.384 3.982 1.00 80.94 82 TRP A O 1
ATOM 609 N N . THR A 1 83 ? -11.035 -13.080 5.926 1.00 81.50 83 THR A N 1
ATOM 610 C CA . THR A 1 83 ? -11.753 -14.064 6.729 1.00 81.50 83 THR A CA 1
ATOM 611 C C . THR A 1 83 ? -11.930 -13.522 8.142 1.00 81.50 83 THR A C 1
ATOM 613 O O . THR A 1 83 ? -11.061 -12.823 8.655 1.00 81.50 83 THR A O 1
ATOM 616 N N . THR A 1 84 ? -13.058 -13.837 8.769 1.00 83.31 84 THR A N 1
ATOM 617 C CA . THR A 1 84 ? -13.375 -13.494 10.168 1.00 83.31 84 THR A CA 1
ATOM 618 C C . THR A 1 84 ? -13.496 -14.739 11.050 1.00 83.31 84 THR A C 1
ATOM 620 O O . THR A 1 84 ? -13.698 -14.634 12.253 1.00 83.31 84 THR A O 1
ATOM 623 N N . ASP A 1 85 ? -13.351 -15.935 10.470 1.00 79.25 85 ASP A N 1
ATOM 624 C CA . ASP A 1 85 ? -13.569 -17.225 11.131 1.00 79.25 85 ASP A CA 1
ATOM 625 C C . ASP A 1 85 ? -12.353 -18.158 11.010 1.00 79.25 85 ASP A C 1
ATOM 627 O O . ASP A 1 85 ? -12.476 -19.378 10.904 1.00 79.25 85 ASP A O 1
ATOM 631 N N . GLY A 1 86 ? -11.153 -17.569 11.025 1.00 76.81 86 GLY A N 1
ATOM 632 C CA . GLY A 1 86 ? -9.893 -18.316 11.013 1.00 76.81 86 GLY A CA 1
ATOM 633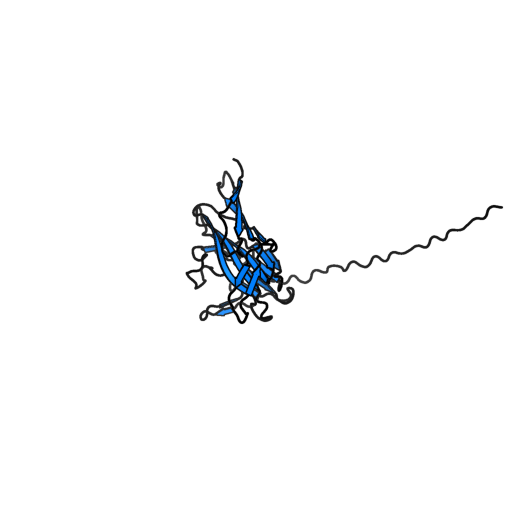 C C . GLY A 1 86 ? -9.586 -19.002 9.678 1.00 76.81 86 GLY A C 1
ATOM 634 O O . GLY A 1 86 ? -8.866 -19.997 9.656 1.00 76.81 86 GLY A O 1
ATOM 635 N N . GLY A 1 87 ? -10.127 -18.487 8.571 1.00 77.62 87 GLY A N 1
ATOM 636 C CA . GLY A 1 87 ? -9.918 -19.020 7.223 1.00 77.62 87 GLY A CA 1
ATOM 637 C C . GLY A 1 87 ? -10.923 -20.090 6.805 1.00 77.62 87 GLY A C 1
ATOM 638 O O . GLY A 1 87 ? -10.752 -20.681 5.738 1.00 77.62 87 GLY A O 1
ATOM 639 N N . ALA A 1 88 ? -11.966 -20.345 7.606 1.00 75.44 88 ALA A N 1
ATOM 640 C CA . ALA A 1 88 ? -13.010 -21.305 7.249 1.00 75.44 88 ALA A CA 1
ATOM 641 C C . ALA A 1 88 ? -13.898 -20.786 6.106 1.00 75.44 88 ALA A C 1
ATOM 643 O O . ALA A 1 88 ? -14.344 -21.569 5.262 1.00 75.44 88 ALA A O 1
ATOM 644 N N . ARG A 1 89 ? -14.127 -19.470 6.047 1.00 76.38 89 ARG A N 1
ATOM 645 C CA . ARG A 1 89 ? -14.814 -18.774 4.957 1.00 76.38 89 ARG A CA 1
ATOM 646 C C . ARG A 1 89 ? -14.002 -17.570 4.506 1.00 76.38 89 ARG A C 1
ATOM 648 O O . ARG A 1 89 ? -13.421 -16.848 5.315 1.00 76.38 89 ARG A O 1
ATOM 655 N N . TRP A 1 90 ? -14.034 -17.341 3.200 1.00 78.31 90 TRP A N 1
ATOM 656 C CA . TRP A 1 90 ? -13.359 -16.233 2.543 1.00 78.31 90 TRP A CA 1
ATOM 657 C C . TRP A 1 90 ? -14.363 -15.376 1.793 1.00 78.31 90 TRP A C 1
ATOM 659 O O . TRP A 1 90 ? -15.308 -15.879 1.180 1.00 78.31 90 TRP A O 1
ATOM 669 N N . ARG A 1 91 ? -14.121 -14.075 1.825 1.00 77.75 91 ARG A N 1
ATOM 670 C CA . ARG A 1 91 ? -14.779 -13.093 0.970 1.00 77.75 91 ARG A CA 1
ATOM 671 C C . ARG A 1 91 ? -13.717 -12.276 0.257 1.00 77.75 91 ARG A C 1
ATOM 673 O O . ARG A 1 91 ? -12.564 -12.265 0.690 1.00 77.75 91 ARG A O 1
ATOM 680 N N . SER A 1 92 ? -14.096 -11.623 -0.834 1.00 78.31 92 SER A N 1
ATOM 681 C CA . SER A 1 92 ? -13.162 -10.823 -1.616 1.00 78.31 92 SER A CA 1
ATOM 682 C C . SER A 1 92 ? -13.797 -9.588 -2.234 1.00 78.31 92 SER A C 1
ATOM 684 O O . SER A 1 92 ? -15.017 -9.469 -2.287 1.00 78.31 92 SER A O 1
ATOM 686 N N . PHE A 1 93 ? -12.964 -8.640 -2.651 1.00 76.44 93 PHE A N 1
ATOM 687 C CA . PHE A 1 93 ? -13.360 -7.488 -3.453 1.00 76.44 93 PHE A CA 1
ATOM 688 C C . PHE A 1 93 ? -12.205 -7.071 -4.366 1.00 76.44 93 PHE A C 1
ATOM 690 O O . PHE A 1 93 ? -11.040 -7.375 -4.095 1.00 76.44 93 PHE A O 1
ATOM 697 N N . LEU A 1 94 ? -12.533 -6.356 -5.439 1.00 82.38 94 LEU A N 1
ATOM 698 C CA . LEU A 1 94 ? -11.547 -5.779 -6.345 1.00 82.38 94 LEU A CA 1
ATOM 699 C C . LEU A 1 94 ? -11.051 -4.439 -5.794 1.00 82.38 94 LEU A C 1
ATOM 701 O O . LEU A 1 94 ? -11.857 -3.575 -5.444 1.00 82.38 94 LEU A O 1
ATOM 705 N N . HIS A 1 95 ? -9.736 -4.238 -5.731 1.00 89.25 95 HIS A N 1
ATOM 706 C CA . HIS A 1 95 ? -9.162 -2.988 -5.232 1.00 89.25 95 HIS A CA 1
ATOM 707 C C . HIS A 1 95 ? -9.669 -1.763 -6.029 1.00 89.25 95 HIS A C 1
ATOM 709 O O . HIS A 1 95 ? -9.705 -1.817 -7.262 1.00 89.25 95 HIS A O 1
ATOM 715 N N . PRO A 1 96 ? -10.051 -0.648 -5.373 1.00 90.50 96 PRO A N 1
ATOM 716 C CA . PRO A 1 96 ? -10.469 0.573 -6.057 1.00 90.50 96 PRO A CA 1
ATOM 717 C C . PRO A 1 96 ? -9.420 1.137 -7.023 1.00 90.50 96 PRO A C 1
ATOM 719 O O . PRO A 1 96 ? -8.216 0.949 -6.877 1.00 90.50 96 PRO A O 1
ATOM 722 N N . GLY A 1 97 ? -9.878 1.878 -8.023 1.00 91.00 97 GLY A N 1
ATOM 723 C CA . GLY A 1 97 ? -9.051 2.448 -9.082 1.00 91.00 97 GLY A CA 1
ATOM 724 C C . GLY A 1 97 ? -8.964 1.614 -10.346 1.00 91.00 97 GLY A C 1
ATOM 725 O O . GLY A 1 97 ? -8.396 2.098 -11.323 1.00 91.00 97 GLY A O 1
ATOM 726 N N . HIS A 1 98 ? -9.546 0.412 -10.358 1.00 89.94 98 HIS A N 1
ATOM 727 C CA . HIS A 1 98 ? -9.562 -0.437 -11.543 1.00 89.94 98 HIS A CA 1
ATOM 728 C C . HIS A 1 98 ? -10.209 0.278 -12.742 1.00 89.94 98 HIS A C 1
ATOM 730 O O . HIS A 1 98 ? -11.021 1.199 -12.571 1.00 89.94 98 HIS A O 1
ATOM 736 N N . PRO A 1 99 ? -9.932 -0.143 -13.989 1.00 87.50 99 PRO A N 1
ATOM 737 C CA . PRO A 1 99 ? -10.464 0.530 -15.176 1.00 87.50 99 PRO A CA 1
ATOM 738 C C . PRO A 1 99 ? -11.995 0.673 -15.186 1.00 87.50 99 PRO A C 1
ATOM 740 O O . PRO A 1 99 ? -12.519 1.671 -15.680 1.00 87.50 99 PRO A O 1
ATOM 743 N N . ARG A 1 100 ? -12.713 -0.268 -14.556 1.00 84.38 100 ARG A N 1
ATOM 744 C CA . ARG A 1 100 ? -14.182 -0.246 -14.415 1.00 84.38 100 ARG A CA 1
ATOM 745 C C . ARG A 1 100 ? -14.703 0.454 -13.146 1.00 84.38 100 ARG A C 1
ATOM 747 O O . ARG A 1 100 ? -15.914 0.534 -12.994 1.00 84.38 100 ARG A O 1
ATOM 754 N N . ASP A 1 101 ? -13.835 0.943 -12.257 1.00 87.38 101 ASP A N 1
ATOM 755 C CA . ASP A 1 101 ? -14.244 1.690 -11.059 1.00 87.38 101 ASP A CA 1
ATOM 756 C C . ASP A 1 101 ? -14.926 2.997 -11.498 1.00 87.38 101 ASP A C 1
ATOM 758 O O . ASP A 1 101 ? -14.316 3.762 -12.256 1.00 87.38 101 ASP A O 1
ATOM 762 N N . PRO A 1 102 ? -16.167 3.288 -11.078 1.00 87.88 102 PRO A N 1
ATOM 763 C CA . PRO A 1 102 ? -16.833 4.529 -11.451 1.00 87.88 102 PRO A CA 1
ATOM 764 C C . PRO A 1 102 ? -16.177 5.781 -10.861 1.00 87.88 102 PRO A C 1
ATOM 766 O O . PRO A 1 102 ? -16.479 6.866 -11.347 1.00 87.88 102 PRO A O 1
ATOM 769 N N . ASN A 1 103 ? -15.311 5.674 -9.846 1.00 91.50 103 ASN A N 1
ATOM 770 C CA . ASN A 1 103 ? -14.638 6.821 -9.245 1.00 91.50 103 ASN A CA 1
ATOM 771 C C . ASN A 1 103 ? -13.500 7.349 -10.148 1.00 91.50 103 ASN A C 1
ATOM 773 O O . ASN A 1 103 ? -12.420 6.750 -10.193 1.00 91.50 103 ASN A O 1
ATOM 777 N N . PRO A 1 104 ? -13.671 8.500 -10.831 1.00 92.19 104 PRO A N 1
ATOM 778 C CA . PRO A 1 104 ? -12.649 9.012 -11.737 1.00 92.19 104 PRO A CA 1
ATOM 779 C C . PRO A 1 104 ? -11.480 9.679 -11.000 1.00 92.19 104 PRO A C 1
ATOM 781 O O . PRO A 1 104 ? -10.441 9.913 -11.610 1.00 92.19 104 PRO A O 1
ATOM 784 N N . THR A 1 105 ? -11.636 10.014 -9.713 1.00 95.44 105 THR A N 1
ATOM 785 C CA . THR A 1 105 ? -10.616 10.734 -8.934 1.00 95.44 105 THR A CA 1
ATOM 786 C C . THR A 1 105 ? -9.666 9.799 -8.192 1.00 95.44 105 THR A C 1
ATOM 788 O O . THR A 1 105 ? -8.732 10.273 -7.545 1.00 95.44 105 THR A O 1
ATOM 791 N N . HIS A 1 106 ? -9.872 8.479 -8.275 1.00 95.94 106 HIS A N 1
ATOM 792 C CA . HIS A 1 106 ? -8.981 7.529 -7.625 1.00 95.94 106 HIS A CA 1
ATOM 793 C C . HIS A 1 106 ? -7.548 7.664 -8.185 1.00 95.94 106 HIS A C 1
ATOM 795 O O . HIS A 1 106 ? -7.377 7.676 -9.406 1.00 95.94 106 HIS A O 1
ATOM 801 N N . PRO A 1 107 ? -6.497 7.699 -7.344 1.00 96.69 107 PRO A N 1
ATOM 802 C CA . PRO A 1 107 ? -5.124 7.950 -7.801 1.00 96.69 107 PRO A CA 1
ATOM 803 C C . PRO A 1 107 ? -4.583 6.945 -8.826 1.00 96.69 107 PRO A C 1
ATOM 805 O O . PRO A 1 107 ? -3.685 7.272 -9.596 1.00 96.69 107 PRO A O 1
ATOM 808 N N . LEU A 1 108 ? -5.129 5.726 -8.845 1.00 96.31 108 LEU A N 1
ATOM 809 C CA . LEU A 1 108 ? -4.733 4.679 -9.795 1.00 96.31 108 LEU A CA 1
ATOM 810 C C . LEU A 1 108 ? -5.526 4.685 -11.108 1.00 96.31 108 LEU A C 1
ATOM 812 O O . LEU A 1 108 ? -5.224 3.897 -12.000 1.00 96.31 108 LEU A O 1
ATOM 816 N N . LYS A 1 109 ? -6.505 5.584 -11.261 1.00 94.31 109 LYS A N 1
ATOM 817 C CA . LYS A 1 109 ? -7.339 5.658 -12.464 1.00 94.31 109 LYS A CA 1
ATOM 818 C C . LYS A 1 109 ? -6.577 5.879 -13.784 1.00 94.31 109 LYS A C 1
ATOM 820 O O . LYS A 1 109 ? -7.067 5.411 -14.809 1.00 94.31 109 LYS A O 1
ATOM 825 N N . PRO A 1 110 ? -5.402 6.543 -13.809 1.00 94.38 110 PRO A N 1
ATOM 826 C CA . PRO A 1 110 ? -4.599 6.661 -15.028 1.00 94.38 110 PRO A CA 1
ATOM 827 C C . PRO A 1 110 ? -4.002 5.345 -15.554 1.00 94.38 110 PRO A C 1
ATOM 829 O O . PRO A 1 110 ? -3.502 5.332 -16.677 1.00 94.38 110 PRO A O 1
ATOM 832 N N . TYR A 1 111 ? -4.010 4.262 -14.772 1.00 94.38 111 TYR A N 1
ATOM 833 C CA . TYR A 1 111 ? -3.381 2.991 -15.135 1.00 94.38 111 TYR A CA 1
ATOM 834 C C . TYR A 1 111 ? -4.397 1.976 -15.666 1.00 94.38 111 TYR A C 1
ATOM 836 O O . TYR A 1 111 ? -5.599 2.074 -15.425 1.00 94.38 111 TYR A O 1
ATOM 844 N N . GLN A 1 112 ? -3.900 0.992 -16.415 1.00 91.56 112 GLN A N 1
ATOM 845 C CA . GLN A 1 112 ? -4.726 -0.039 -17.052 1.00 91.56 112 GLN A CA 1
ATOM 846 C C . GLN A 1 112 ? -4.606 -1.389 -16.347 1.00 91.56 112 GLN A C 1
ATOM 848 O O . GLN A 1 112 ? -5.548 -2.175 -16.398 1.00 91.56 112 GLN A O 1
ATOM 853 N N . ALA A 1 113 ? -3.487 -1.615 -15.653 1.00 90.31 113 ALA A N 1
ATOM 854 C CA . ALA A 1 113 ? -3.198 -2.822 -14.899 1.00 90.31 113 ALA A CA 1
ATOM 855 C C . ALA A 1 113 ? -2.646 -2.504 -13.501 1.00 90.31 113 ALA A C 1
ATOM 857 O O . ALA A 1 113 ? -2.036 -1.451 -13.297 1.00 90.31 113 ALA A O 1
ATOM 858 N N . ALA A 1 114 ? -2.793 -3.451 -12.577 1.00 91.50 114 ALA A N 1
ATOM 859 C CA . ALA A 1 114 ? -2.145 -3.481 -11.276 1.00 91.50 114 ALA A CA 1
ATOM 860 C C . ALA A 1 114 ? -1.767 -4.919 -10.878 1.00 91.50 114 ALA A C 1
ATOM 862 O O . ALA A 1 114 ? -2.456 -5.869 -11.248 1.00 91.50 114 ALA A O 1
ATOM 863 N N . ALA A 1 115 ? -0.659 -5.079 -10.153 1.00 90.00 115 ALA A N 1
ATOM 864 C CA . ALA A 1 115 ? -0.099 -6.381 -9.774 1.00 90.00 115 ALA A CA 1
ATOM 865 C C . ALA A 1 115 ? 0.763 -6.285 -8.497 1.00 90.00 115 ALA A C 1
ATOM 867 O O . ALA A 1 115 ? 0.829 -5.228 -7.861 1.00 90.00 115 ALA A O 1
ATOM 868 N N . ASP A 1 116 ? 1.420 -7.389 -8.135 1.00 88.94 116 ASP A N 1
ATOM 869 C CA . ASP A 1 116 ? 2.435 -7.460 -7.078 1.00 88.94 116 ASP A CA 1
ATOM 870 C C . ASP A 1 116 ? 1.940 -7.033 -5.691 1.00 88.94 116 ASP A C 1
ATOM 872 O O . ASP A 1 116 ? 2.619 -6.300 -4.965 1.00 88.94 116 ASP A O 1
ATOM 876 N N . ALA A 1 117 ? 0.745 -7.500 -5.318 1.00 89.88 117 ALA A N 1
ATOM 877 C CA . ALA A 1 117 ? 0.180 -7.216 -4.008 1.00 89.88 117 ALA A CA 1
ATOM 878 C C . ALA A 1 117 ? 1.055 -7.785 -2.882 1.00 89.88 117 ALA A C 1
ATOM 880 O O . ALA A 1 117 ? 1.244 -8.999 -2.766 1.00 89.88 117 ALA A O 1
ATOM 881 N N . THR A 1 118 ? 1.498 -6.913 -1.977 1.00 92.94 118 THR A N 1
ATOM 882 C CA . THR A 1 118 ? 2.011 -7.326 -0.665 1.00 92.94 118 THR A CA 1
ATOM 883 C C . THR A 1 118 ? 1.199 -6.671 0.435 1.00 92.94 118 THR A C 1
ATOM 885 O O . THR A 1 118 ? 0.760 -5.535 0.285 1.00 92.94 118 THR A O 1
ATOM 888 N N . VAL A 1 119 ? 0.945 -7.394 1.525 1.00 93.75 119 VAL A N 1
ATOM 889 C CA . VAL A 1 119 ? 0.111 -6.914 2.630 1.00 93.75 119 VAL A CA 1
ATOM 890 C C . VAL A 1 119 ? 0.862 -7.004 3.948 1.00 93.75 119 VAL A C 1
ATOM 892 O O . VAL A 1 119 ? 1.536 -8.001 4.222 1.00 93.75 119 VAL A O 1
ATOM 895 N N . ARG A 1 120 ? 0.736 -5.953 4.762 1.00 95.19 120 ARG A N 1
ATOM 896 C CA . ARG A 1 120 ? 1.175 -5.942 6.155 1.00 95.19 120 ARG A CA 1
ATOM 897 C C . ARG A 1 120 ? 0.162 -5.290 7.060 1.00 95.19 120 ARG A C 1
ATOM 899 O O . ARG A 1 120 ? -0.310 -4.191 6.785 1.00 95.19 120 ARG A O 1
ATOM 906 N N . CYS A 1 121 ? -0.118 -5.942 8.168 1.00 93.69 121 CYS A N 1
ATOM 907 C CA . CYS A 1 121 ? -0.971 -5.455 9.220 1.00 93.69 121 CYS A CA 1
ATOM 908 C C . CYS A 1 121 ? -0.157 -5.066 10.452 1.00 93.69 121 CYS A C 1
ATOM 910 O O . CYS A 1 121 ? 0.945 -5.540 10.709 1.00 93.69 121 CYS A O 1
ATOM 912 N N . THR A 1 122 ? -0.706 -4.137 11.216 1.00 93.44 122 THR A N 1
ATOM 913 C CA . THR A 1 122 ? -0.103 -3.595 12.424 1.00 93.44 122 THR A CA 1
ATOM 914 C C . THR A 1 122 ? -1.189 -3.334 13.466 1.00 93.44 122 THR A C 1
ATOM 916 O O . THR A 1 122 ? -2.336 -3.774 13.351 1.00 93.44 122 THR A O 1
ATOM 919 N N . THR A 1 123 ? -0.808 -2.642 14.532 1.00 90.31 123 THR A N 1
ATOM 920 C CA . THR A 1 123 ? -1.656 -2.334 15.679 1.00 90.31 123 THR A CA 1
ATOM 921 C C . THR A 1 123 ? -3.005 -1.738 15.282 1.00 90.31 123 THR A C 1
ATOM 923 O O . THR A 1 123 ? -3.115 -0.989 14.313 1.00 90.31 123 THR A O 1
ATOM 926 N N . ASN A 1 124 ? -4.016 -2.010 16.107 1.00 93.06 124 ASN A N 1
ATOM 927 C CA . ASN A 1 124 ? -5.372 -1.482 15.966 1.00 93.06 124 ASN A CA 1
ATOM 928 C C . ASN A 1 124 ? -6.133 -1.977 14.719 1.00 93.06 124 ASN A C 1
ATOM 930 O O . ASN A 1 124 ? -7.114 -1.362 14.319 1.00 93.06 124 ASN A O 1
ATOM 934 N N . GLY A 1 125 ? -5.721 -3.100 14.126 1.00 92.88 125 GLY A N 1
ATOM 935 C CA . GLY A 1 125 ? -6.349 -3.644 12.918 1.00 92.88 125 GLY A CA 1
ATOM 936 C C . GLY A 1 125 ? -6.027 -2.844 11.655 1.00 92.88 125 GLY A C 1
ATOM 937 O O . GLY A 1 125 ? -6.715 -2.992 10.649 1.00 92.88 125 GLY A O 1
ATOM 938 N N . LEU A 1 126 ? -5.021 -1.966 11.705 1.00 94.88 126 LEU A N 1
ATOM 939 C CA . LEU A 1 126 ? -4.569 -1.207 10.547 1.00 94.88 126 LEU A CA 1
ATOM 940 C C . LEU A 1 126 ? -3.742 -2.123 9.644 1.00 94.88 126 LEU A C 1
ATOM 942 O O . LEU A 1 126 ? -2.831 -2.794 10.118 1.00 94.88 126 LEU A O 1
ATOM 946 N N . CYS A 1 127 ? -4.032 -2.128 8.354 1.00 95.06 127 CYS A N 1
ATOM 947 C CA . CYS A 1 127 ? -3.317 -2.894 7.350 1.00 95.0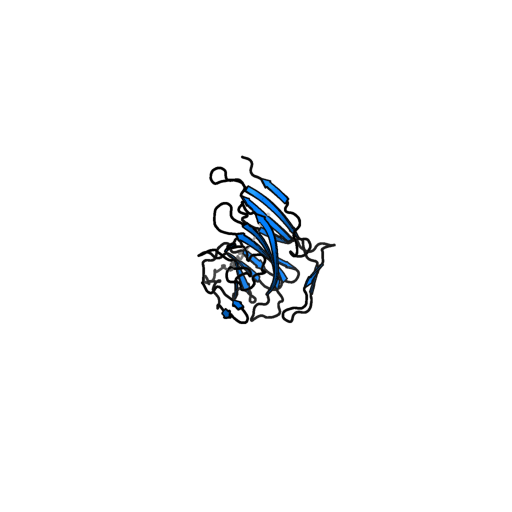6 127 CYS A CA 1
ATOM 948 C C . CYS A 1 127 ? -2.969 -2.019 6.153 1.00 95.06 127 CYS A C 1
ATOM 950 O O . CYS A 1 127 ? -3.624 -1.019 5.865 1.00 95.06 127 CYS A O 1
ATOM 952 N N . TYR A 1 128 ? -1.935 -2.425 5.438 1.00 96.12 128 TYR A N 1
ATOM 953 C CA . TYR A 1 128 ? -1.434 -1.762 4.255 1.00 96.12 128 TYR A CA 1
ATOM 954 C C . TYR A 1 128 ? -1.281 -2.798 3.163 1.00 96.12 128 TYR A C 1
ATOM 956 O O . TYR A 1 128 ? -0.644 -3.825 3.386 1.00 96.12 128 TYR A O 1
ATOM 964 N N . MET A 1 129 ? -1.828 -2.515 1.989 1.00 94.25 129 MET A N 1
ATOM 965 C CA . MET A 1 129 ? -1.477 -3.240 0.777 1.00 94.25 129 MET A CA 1
ATOM 966 C C . MET A 1 129 ? -0.589 -2.352 -0.077 1.00 94.25 129 MET A C 1
ATOM 968 O O . MET A 1 129 ? -0.990 -1.236 -0.399 1.00 94.25 129 MET A O 1
ATOM 972 N N . SER A 1 130 ? 0.573 -2.840 -0.486 1.00 96.06 130 SER A N 1
ATOM 973 C CA . SER A 1 130 ? 1.314 -2.247 -1.592 1.00 96.06 130 SER A CA 1
ATOM 974 C C . SER A 1 130 ? 1.058 -2.993 -2.888 1.00 96.06 130 SER A C 1
ATOM 976 O O . SER A 1 130 ? 0.688 -4.164 -2.869 1.00 96.06 130 SER A O 1
ATOM 978 N N . GLY A 1 131 ? 1.304 -2.320 -4.001 1.00 95.31 131 GLY A N 1
ATOM 979 C CA . GLY A 1 131 ? 1.298 -2.939 -5.315 1.00 95.31 131 GLY A CA 1
ATOM 980 C C . GLY A 1 131 ? 1.892 -2.018 -6.366 1.00 95.31 131 GLY A C 1
ATOM 981 O O . GLY A 1 131 ? 2.295 -0.881 -6.078 1.00 95.31 131 GLY A O 1
ATOM 982 N N . ILE A 1 132 ? 1.922 -2.522 -7.594 1.00 95.81 132 ILE A N 1
ATOM 983 C CA . ILE A 1 132 ? 2.268 -1.745 -8.782 1.00 95.81 132 ILE A CA 1
ATOM 984 C C . ILE A 1 132 ? 1.017 -1.419 -9.585 1.00 95.81 132 ILE A C 1
ATOM 986 O O . ILE A 1 132 ? 0.064 -2.193 -9.589 1.00 95.81 132 ILE A O 1
ATOM 990 N N . ALA A 1 133 ? 1.035 -0.295 -10.293 1.00 95.56 133 ALA A N 1
ATOM 991 C CA . ALA A 1 133 ? 0.039 0.063 -11.297 1.00 95.56 133 ALA A CA 1
ATOM 992 C C . ALA A 1 133 ? 0.751 0.551 -12.561 1.00 95.56 133 ALA A C 1
ATOM 994 O O . ALA A 1 133 ? 1.762 1.245 -12.470 1.00 95.56 133 ALA A O 1
ATOM 995 N N . PHE A 1 134 ? 0.282 0.162 -13.744 1.00 94.56 134 PHE A N 1
ATOM 996 C CA . PHE A 1 134 ? 1.006 0.425 -14.986 1.00 94.56 134 PHE A CA 1
ATOM 997 C C . PHE A 1 134 ? 0.112 0.420 -16.230 1.00 94.56 134 PHE A C 1
ATOM 999 O O . PHE A 1 134 ? -1.044 -0.010 -16.215 1.00 94.56 134 PHE A O 1
ATOM 1006 N N . ILE A 1 135 ? 0.677 0.926 -17.324 1.00 92.56 135 ILE A N 1
ATOM 1007 C CA . ILE A 1 135 ? 0.176 0.750 -18.690 1.00 92.56 135 ILE A CA 1
ATOM 1008 C C . ILE A 1 135 ? 1.127 -0.215 -19.406 1.00 92.56 135 ILE A C 1
ATOM 1010 O O . ILE A 1 135 ? 2.346 -0.092 -19.290 1.00 92.56 135 ILE A O 1
ATOM 1014 N N . ARG A 1 136 ? 0.592 -1.203 -20.132 1.00 86.38 136 ARG A N 1
ATOM 1015 C CA . ARG A 1 136 ? 1.414 -2.164 -20.885 1.00 86.38 136 ARG A CA 1
ATOM 1016 C C . ARG A 1 136 ? 2.124 -1.489 -22.053 1.00 86.38 136 ARG A C 1
ATOM 1018 O O . ARG A 1 136 ? 1.514 -0.748 -22.817 1.00 86.38 136 ARG A O 1
ATOM 1025 N N . GLY A 1 137 ? 3.383 -1.856 -22.261 1.00 85.38 137 GLY A N 1
ATOM 1026 C CA . GLY A 1 137 ? 4.163 -1.474 -23.434 1.00 85.38 137 GLY A CA 1
ATOM 1027 C C . GLY A 1 137 ? 5.518 -0.886 -23.066 1.00 85.38 137 GLY A C 1
ATOM 1028 O O . GLY A 1 137 ? 5.840 -0.685 -21.896 1.00 85.38 137 GLY A O 1
ATOM 1029 N N . ASN A 1 138 ? 6.317 -0.594 -24.088 1.00 84.06 138 ASN A N 1
ATOM 1030 C CA . ASN A 1 138 ? 7.647 -0.031 -23.892 1.00 84.06 138 ASN A CA 1
ATOM 1031 C C . ASN A 1 138 ? 7.554 1.435 -23.462 1.00 84.06 138 ASN A C 1
ATOM 1033 O O . ASN A 1 138 ? 6.807 2.210 -24.065 1.00 84.06 138 ASN A O 1
ATOM 1037 N N . ASN A 1 139 ? 8.355 1.811 -22.459 1.00 85.50 139 ASN A N 1
ATOM 1038 C CA . ASN A 1 139 ? 8.443 3.172 -21.920 1.00 85.50 139 ASN A CA 1
ATOM 1039 C C . ASN A 1 139 ? 7.077 3.755 -21.528 1.00 85.50 139 ASN A C 1
ATOM 1041 O O . ASN A 1 139 ? 6.776 4.904 -21.841 1.00 85.50 139 ASN A O 1
ATOM 1045 N N . GLN A 1 140 ? 6.237 2.938 -20.898 1.00 92.69 140 GLN A N 1
ATOM 1046 C CA . GLN A 1 140 ? 4.909 3.344 -20.456 1.00 92.69 140 GLN A CA 1
ATOM 1047 C C . GLN A 1 140 ? 4.899 3.770 -18.983 1.00 92.69 140 GLN A C 1
ATOM 1049 O O . GLN A 1 140 ? 5.809 3.406 -18.228 1.00 92.69 140 GLN A O 1
ATOM 1054 N N . PRO A 1 141 ? 3.870 4.527 -18.558 1.00 95.62 141 PRO A N 1
ATOM 1055 C CA . PRO A 1 141 ? 3.675 4.879 -17.162 1.00 95.62 141 PRO A CA 1
ATOM 1056 C C . PRO A 1 141 ? 3.620 3.664 -16.231 1.00 95.62 141 PRO A C 1
ATOM 1058 O O . PRO A 1 141 ? 2.941 2.673 -16.506 1.00 95.62 141 PRO A O 1
ATOM 1061 N N . SER A 1 142 ? 4.300 3.783 -15.096 1.00 96.38 142 SER A N 1
ATOM 1062 C CA . SER A 1 142 ? 4.336 2.804 -14.014 1.00 96.38 142 SER A CA 1
ATOM 1063 C C . SER A 1 142 ? 4.393 3.526 -12.668 1.00 96.38 142 SER A C 1
ATOM 1065 O O . SER A 1 142 ? 4.985 4.601 -12.548 1.00 96.38 142 SER A O 1
ATOM 1067 N N . ALA A 1 143 ? 3.773 2.944 -11.652 1.00 97.81 143 ALA A N 1
ATOM 1068 C CA . ALA A 1 143 ? 3.730 3.459 -10.299 1.00 97.81 143 ALA A CA 1
ATOM 1069 C C . ALA A 1 143 ? 3.810 2.341 -9.270 1.00 97.81 143 ALA A C 1
ATOM 1071 O O . ALA A 1 143 ? 3.348 1.228 -9.505 1.00 97.81 143 ALA A O 1
ATOM 1072 N N . VAL A 1 144 ? 4.324 2.695 -8.098 1.00 98.31 144 VAL A N 1
ATOM 1073 C CA . VAL A 1 144 ? 4.172 1.919 -6.867 1.00 98.31 144 VAL A CA 1
ATOM 1074 C C . VAL A 1 144 ? 3.266 2.690 -5.922 1.00 98.31 144 VAL A C 1
ATOM 1076 O O . VAL A 1 144 ? 3.328 3.923 -5.845 1.00 98.31 144 VAL A O 1
ATOM 1079 N N . PHE A 1 145 ? 2.410 1.983 -5.200 1.00 98.19 145 PHE A N 1
ATOM 1080 C CA . PHE A 1 145 ? 1.445 2.606 -4.303 1.00 98.19 145 PHE A CA 1
ATOM 1081 C C . PHE A 1 145 ? 1.267 1.804 -3.021 1.00 98.19 145 PHE A C 1
ATOM 1083 O O . PHE A 1 145 ? 1.660 0.642 -2.937 1.00 98.19 145 PHE A O 1
ATOM 1090 N N . VAL A 1 146 ? 0.647 2.445 -2.032 1.00 98.12 146 VAL A N 1
ATOM 1091 C CA . VAL A 1 146 ? 0.188 1.824 -0.790 1.00 98.12 146 VAL A CA 1
ATOM 1092 C C . VAL A 1 146 ? -1.258 2.225 -0.542 1.00 98.12 146 VAL A C 1
ATOM 1094 O O . VAL A 1 146 ? -1.600 3.399 -0.612 1.00 98.12 146 VAL A O 1
ATOM 1097 N N . THR A 1 147 ? -2.110 1.254 -0.245 1.00 96.62 147 THR A N 1
ATOM 1098 C CA . THR A 1 147 ? -3.484 1.455 0.217 1.00 96.62 147 THR A CA 1
ATOM 1099 C C . THR A 1 147 ? -3.560 1.140 1.692 1.00 96.62 147 THR A C 1
ATOM 1101 O O . THR A 1 147 ? -3.193 0.040 2.103 1.00 96.62 147 THR A O 1
ATOM 1104 N N . THR A 1 148 ? -4.065 2.084 2.477 1.00 96.19 148 THR A N 1
ATOM 1105 C CA . THR A 1 148 ? -4.293 1.893 3.906 1.00 96.19 148 THR A CA 1
ATOM 1106 C C . THR A 1 148 ? -5.722 1.409 4.130 1.00 96.19 148 THR A C 1
ATOM 1108 O O . THR A 1 148 ? -6.681 1.986 3.620 1.00 96.19 148 THR A O 1
ATOM 1111 N N . VAL A 1 149 ? -5.873 0.350 4.916 1.00 93.62 149 VAL A N 1
ATOM 1112 C CA . VAL A 1 149 ? -7.149 -0.294 5.229 1.00 93.62 149 VAL A CA 1
ATOM 1113 C C . VAL A 1 149 ? -7.250 -0.466 6.742 1.00 93.62 149 VAL A C 1
ATOM 1115 O O . VAL A 1 149 ? -6.265 -0.802 7.392 1.00 93.62 149 VAL A O 1
ATOM 1118 N N . ILE A 1 150 ? -8.424 -0.243 7.326 1.00 94.31 150 ILE A N 1
ATOM 1119 C CA . ILE A 1 150 ? -8.684 -0.511 8.747 1.00 94.31 150 ILE A CA 1
ATOM 1120 C C . ILE A 1 150 ? -9.692 -1.640 8.886 1.00 94.31 150 ILE A C 1
ATOM 1122 O O . ILE A 1 150 ? -10.759 -1.595 8.284 1.00 94.31 150 ILE A O 1
ATOM 1126 N N . ASP A 1 151 ? -9.373 -2.633 9.702 1.00 93.25 151 ASP A N 1
ATOM 1127 C CA . ASP A 1 151 ? -10.332 -3.619 10.175 1.00 93.25 151 ASP A CA 1
ATOM 1128 C C . ASP A 1 151 ? -11.173 -3.006 11.295 1.00 93.25 151 ASP A C 1
ATOM 1130 O O . ASP A 1 151 ? -10.724 -2.886 12.436 1.00 93.25 151 ASP A O 1
ATOM 1134 N N . ASN A 1 152 ? -12.397 -2.591 10.987 1.00 91.69 152 ASN A N 1
ATOM 1135 C CA . ASN A 1 152 ? -13.302 -2.002 11.967 1.00 91.69 152 ASN A CA 1
ATOM 1136 C C . ASN A 1 152 ? -13.845 -3.017 12.977 1.00 91.69 152 ASN A C 1
ATOM 1138 O O . ASN A 1 152 ? -14.361 -2.594 14.010 1.00 91.69 152 ASN A O 1
ATOM 1142 N N . ASN A 1 153 ? -13.728 -4.320 12.694 1.00 89.38 153 ASN A N 1
ATOM 1143 C CA . ASN A 1 153 ? -14.227 -5.413 13.527 1.00 89.38 153 ASN A CA 1
ATOM 1144 C C . ASN A 1 153 ? -15.665 -5.193 14.044 1.00 89.38 153 ASN A C 1
ATOM 1146 O O . ASN A 1 153 ? -15.981 -5.454 15.202 1.00 89.38 153 ASN A O 1
ATOM 1150 N N . ASN A 1 154 ? -16.527 -4.635 13.190 1.00 88.62 154 ASN A N 1
ATOM 1151 C CA . ASN A 1 154 ? -17.898 -4.228 13.513 1.00 88.62 154 ASN A CA 1
ATOM 1152 C C . ASN A 1 154 ? -18.963 -5.181 12.940 1.00 88.62 154 ASN A C 1
ATOM 1154 O O . ASN A 1 154 ? -20.150 -5.000 13.201 1.00 88.62 154 ASN A O 1
ATOM 1158 N N . THR A 1 155 ? -18.562 -6.173 12.139 1.00 83.88 155 THR A N 1
ATOM 1159 C CA . THR A 1 155 ? -19.456 -7.182 11.564 1.00 83.88 155 THR A CA 1
ATOM 1160 C C . THR A 1 155 ? -18.711 -8.484 11.284 1.00 83.88 155 THR A C 1
ATOM 1162 O O . THR A 1 155 ? -17.613 -8.469 10.733 1.00 83.88 155 THR A O 1
ATOM 1165 N N . GLU A 1 156 ? -19.330 -9.616 11.619 1.00 75.25 156 GLU A N 1
ATOM 1166 C CA . GLU A 1 156 ? -18.828 -10.954 11.269 1.00 75.25 156 GLU A CA 1
ATOM 1167 C C . GLU A 1 156 ? -19.375 -11.441 9.915 1.00 75.25 156 GLU A C 1
ATOM 1169 O O . GLU A 1 156 ? -18.742 -12.248 9.238 1.00 75.25 156 GLU A O 1
ATOM 1174 N N . ASN A 1 157 ? -20.534 -10.917 9.492 1.00 71.75 157 ASN A N 1
ATOM 1175 C CA . ASN A 1 157 ? -21.276 -11.340 8.296 1.00 71.75 157 ASN A CA 1
ATOM 1176 C C . ASN A 1 157 ? -21.203 -10.327 7.136 1.00 71.75 157 ASN A C 1
ATOM 1178 O O . ASN A 1 157 ? -22.070 -10.316 6.258 1.00 71.75 157 ASN A O 1
ATOM 1182 N N . GLY A 1 158 ? -20.159 -9.496 7.097 1.00 72.50 158 GLY A N 1
ATOM 1183 C CA . GLY A 1 158 ? -19.954 -8.481 6.060 1.00 72.50 158 GLY A CA 1
ATOM 1184 C C . GLY A 1 158 ? -18.481 -8.203 5.758 1.00 72.50 158 GLY A C 1
ATOM 1185 O O . GLY A 1 158 ? -17.621 -9.063 5.951 1.00 72.50 158 GLY A O 1
ATOM 1186 N N . PHE A 1 159 ? -18.205 -6.993 5.270 1.00 76.56 159 PHE A N 1
ATOM 1187 C CA . PHE A 1 159 ? -16.856 -6.473 5.058 1.00 76.56 159 PHE A CA 1
ATOM 1188 C C . PHE A 1 159 ? -16.494 -5.544 6.228 1.00 76.56 159 PHE A C 1
ATOM 1190 O O . PHE A 1 159 ? -16.894 -4.379 6.216 1.00 76.56 159 PHE A O 1
ATOM 1197 N N . PRO A 1 160 ? -15.798 -6.040 7.273 1.00 85.62 160 PRO A N 1
ATOM 1198 C CA . PRO A 1 160 ? -15.411 -5.202 8.407 1.00 85.62 160 PRO A CA 1
ATOM 1199 C C . PRO A 1 160 ? -14.270 -4.246 8.045 1.00 85.62 160 PRO A C 1
ATOM 1201 O O . PRO A 1 160 ? -13.992 -3.303 8.780 1.00 85.62 160 PRO A O 1
ATOM 1204 N N . PHE A 1 161 ? -13.600 -4.455 6.914 1.00 87.00 161 PHE A N 1
ATOM 1205 C CA . PHE A 1 161 ? -12.518 -3.595 6.473 1.00 87.00 161 PHE A CA 1
ATOM 1206 C C . PHE A 1 161 ? -13.061 -2.312 5.828 1.00 87.00 161 PHE A C 1
ATOM 1208 O O . PHE A 1 161 ? -14.091 -2.308 5.164 1.00 87.00 161 PHE A O 1
ATOM 1215 N N . ALA A 1 162 ? -12.369 -1.196 6.017 1.00 90.00 162 ALA A N 1
ATOM 1216 C CA . ALA A 1 162 ? -12.644 0.052 5.316 1.00 90.00 162 ALA A CA 1
ATOM 1217 C C . ALA A 1 162 ? -11.361 0.576 4.678 1.00 90.00 162 ALA A C 1
ATOM 1219 O O . ALA A 1 162 ? -10.323 0.657 5.336 1.00 90.00 162 ALA A O 1
ATOM 1220 N N . ASN A 1 163 ? -11.437 0.942 3.399 1.00 90.94 163 ASN A N 1
ATOM 1221 C CA . ASN A 1 163 ? -10.345 1.614 2.707 1.00 90.94 163 ASN A CA 1
ATOM 1222 C C . ASN A 1 163 ? -10.250 3.060 3.217 1.00 90.94 163 ASN A C 1
ATOM 1224 O O . ASN A 1 163 ? -11.220 3.812 3.135 1.00 90.94 163 ASN A O 1
ATOM 1228 N N . LEU A 1 164 ? -9.094 3.428 3.768 1.00 94.00 164 LEU A N 1
ATOM 1229 C CA . LEU A 1 164 ? -8.815 4.774 4.271 1.00 94.00 164 LEU A CA 1
ATOM 1230 C C . LEU A 1 164 ? -8.201 5.688 3.207 1.00 94.00 164 LEU A C 1
ATOM 1232 O O . LEU A 1 164 ? -8.232 6.907 3.361 1.00 94.00 164 LEU A O 1
ATOM 1236 N N . GLY A 1 165 ? -7.633 5.115 2.148 1.00 94.75 165 GLY A N 1
ATOM 1237 C CA . GLY A 1 165 ? -7.037 5.848 1.041 1.00 94.75 165 GLY A CA 1
ATOM 1238 C C . GLY A 1 165 ? -5.910 5.082 0.355 1.00 94.75 165 GLY A C 1
ATOM 1239 O O . GLY A 1 165 ? -5.287 4.191 0.933 1.00 94.75 165 GLY A O 1
ATOM 1240 N N . THR A 1 166 ? -5.630 5.492 -0.882 1.00 97.44 166 THR A N 1
ATOM 1241 C CA . THR A 1 166 ? -4.519 4.998 -1.701 1.00 97.44 166 THR A CA 1
ATOM 1242 C C . THR A 1 166 ? -3.520 6.127 -1.932 1.00 97.44 166 THR A C 1
ATOM 1244 O O . THR A 1 166 ? -3.886 7.184 -2.441 1.00 97.44 166 THR A O 1
ATOM 1247 N N . THR A 1 167 ? -2.253 5.888 -1.614 1.00 98.31 167 THR A N 1
ATOM 1248 C CA . THR A 1 167 ? -1.139 6.818 -1.808 1.00 98.31 167 THR A CA 1
ATOM 1249 C C . THR A 1 167 ? -0.217 6.284 -2.896 1.00 98.31 167 THR A C 1
ATOM 1251 O O . THR A 1 167 ? 0.377 5.217 -2.744 1.00 98.31 167 THR A O 1
ATOM 1254 N N . VAL A 1 168 ? -0.059 7.030 -3.991 1.00 98.31 168 VAL A N 1
ATOM 1255 C CA . VAL A 1 168 ? 0.983 6.752 -4.992 1.00 98.31 168 VAL A CA 1
ATOM 1256 C C . VAL A 1 168 ? 2.321 7.216 -4.423 1.00 98.31 168 VAL A C 1
ATOM 1258 O O . VAL A 1 168 ? 2.493 8.397 -4.130 1.00 98.31 168 VAL A O 1
ATOM 1261 N N . VAL A 1 169 ? 3.254 6.282 -4.235 1.00 98.50 169 VAL A N 1
ATOM 1262 C CA . VAL A 1 169 ? 4.537 6.533 -3.555 1.00 98.50 169 VAL A CA 1
ATOM 1263 C C . VAL A 1 169 ? 5.607 6.993 -4.539 1.00 98.50 169 VAL A C 1
ATOM 1265 O O . VAL A 1 169 ? 6.387 7.891 -4.231 1.00 98.50 169 VAL A O 1
ATOM 1268 N N . ALA A 1 170 ? 5.632 6.409 -5.735 1.00 98.06 170 ALA A N 1
ATOM 1269 C CA . ALA A 1 170 ? 6.495 6.854 -6.820 1.00 98.06 170 ALA A CA 1
ATOM 1270 C C . ALA A 1 170 ? 5.863 6.540 -8.177 1.00 98.06 170 ALA A C 1
ATOM 1272 O O . ALA A 1 170 ? 5.070 5.606 -8.309 1.00 98.06 170 ALA A O 1
ATOM 1273 N N . THR A 1 171 ? 6.251 7.319 -9.184 1.00 97.50 171 THR A N 1
ATOM 1274 C CA . THR A 1 171 ? 5.818 7.171 -10.575 1.00 97.50 171 THR A CA 1
ATOM 1275 C C . THR A 1 171 ? 7.009 7.256 -11.513 1.00 97.50 171 THR A C 1
ATOM 1277 O O . THR A 1 171 ? 7.977 7.969 -11.241 1.00 97.50 171 THR A O 1
ATOM 1280 N N . SER A 1 172 ? 6.894 6.624 -12.669 1.00 95.62 172 SER A N 1
ATOM 1281 C CA . SER A 1 172 ? 7.820 6.753 -13.783 1.00 95.62 172 SER A CA 1
ATOM 1282 C C . SER A 1 172 ? 7.046 6.745 -15.095 1.00 95.62 172 SER A C 1
ATOM 1284 O O . SER A 1 172 ? 6.077 6.011 -15.230 1.00 95.62 172 SER A O 1
ATOM 1286 N N . ASN A 1 173 ? 7.494 7.539 -16.070 1.00 93.25 173 ASN A N 1
ATOM 1287 C CA . ASN A 1 173 ? 6.904 7.591 -17.415 1.00 93.25 173 ASN A CA 1
ATOM 1288 C C . ASN A 1 173 ? 7.733 6.844 -18.466 1.00 93.25 173 ASN A C 1
ATOM 1290 O O . ASN A 1 173 ? 7.394 6.871 -19.640 1.00 93.25 173 ASN A O 1
ATOM 1294 N N . SER A 1 174 ? 8.861 6.253 -18.077 1.00 89.56 174 SER A N 1
ATOM 1295 C CA . SER A 1 174 ? 9.792 5.616 -19.019 1.00 89.56 174 SER A CA 1
ATOM 1296 C C . SER A 1 174 ? 10.456 4.359 -18.479 1.00 89.56 174 SER A C 1
ATOM 1298 O O . SER A 1 174 ? 11.212 3.710 -19.190 1.00 89.56 174 SER A O 1
ATOM 1300 N N . LYS A 1 175 ? 10.195 4.015 -17.220 1.00 91.88 175 LYS A N 1
ATOM 1301 C CA . LYS A 1 175 ? 10.812 2.885 -16.530 1.00 91.88 175 LYS A CA 1
ATOM 1302 C C . LYS A 1 175 ? 9.740 2.097 -15.831 1.00 91.88 175 LYS A C 1
ATOM 1304 O O . LYS A 1 175 ? 8.852 2.695 -15.227 1.00 91.88 175 LYS A O 1
ATOM 1309 N N . PHE A 1 176 ? 9.886 0.786 -15.865 1.00 93.62 176 PHE A N 1
ATOM 1310 C CA . PHE A 1 176 ? 9.018 -0.086 -15.110 1.00 93.62 176 PHE A CA 1
ATOM 1311 C C . PHE A 1 176 ? 9.452 -0.094 -13.643 1.00 93.62 176 PHE A C 1
ATOM 1313 O O . PHE A 1 176 ? 10.634 -0.288 -13.336 1.00 93.62 176 PHE A O 1
ATOM 1320 N N . LEU A 1 177 ? 8.502 0.187 -12.757 1.00 96.06 177 LEU A N 1
ATOM 1321 C CA . LEU A 1 177 ? 8.644 -0.028 -11.327 1.00 96.06 177 LEU A CA 1
ATOM 1322 C C . LEU A 1 177 ? 8.000 -1.372 -11.018 1.00 96.06 177 LEU A C 1
ATOM 1324 O O . LEU A 1 177 ? 6.857 -1.604 -11.406 1.00 96.06 177 LEU A O 1
ATOM 1328 N N . ASP A 1 178 ? 8.740 -2.238 -10.343 1.00 92.25 178 ASP A N 1
ATOM 1329 C CA . ASP A 1 178 ? 8.307 -3.603 -10.093 1.00 92.25 178 ASP A CA 1
ATOM 1330 C C . ASP A 1 178 ? 8.666 -4.063 -8.688 1.00 92.25 178 ASP A C 1
ATOM 1332 O O . ASP A 1 178 ? 9.551 -3.508 -8.027 1.00 92.25 178 ASP A O 1
ATOM 1336 N N . LYS A 1 179 ? 7.989 -5.129 -8.281 1.00 91.38 179 LYS A N 1
ATOM 1337 C CA . LYS A 1 179 ? 8.206 -5.876 -7.054 1.00 91.38 179 LYS A CA 1
ATOM 1338 C C . LYS A 1 179 ? 8.244 -5.024 -5.801 1.00 91.38 179 LYS A C 1
ATOM 1340 O O . LYS A 1 179 ? 9.286 -4.810 -5.179 1.00 91.38 179 LYS A O 1
ATOM 1345 N N . THR A 1 180 ? 7.065 -4.558 -5.407 1.00 94.88 180 THR A N 1
ATOM 1346 C CA . THR A 1 180 ? 6.929 -3.925 -4.099 1.00 94.88 180 THR A CA 1
ATOM 1347 C C . THR A 1 180 ? 7.108 -4.934 -2.970 1.00 94.88 180 THR A C 1
ATOM 1349 O O . THR A 1 180 ? 6.733 -6.099 -3.094 1.00 94.88 180 THR A O 1
ATOM 1352 N N . TRP A 1 181 ? 7.657 -4.472 -1.851 1.00 96.12 181 TRP A N 1
ATOM 1353 C CA . TRP A 1 181 ? 7.602 -5.180 -0.580 1.00 96.12 181 TRP A CA 1
ATOM 1354 C C . TRP A 1 181 ? 7.404 -4.177 0.548 1.00 96.12 181 TRP A C 1
ATOM 1356 O O . TRP A 1 181 ? 8.187 -3.230 0.690 1.00 96.12 181 TRP A O 1
ATOM 1366 N N . ILE A 1 182 ? 6.343 -4.366 1.325 1.00 97.19 182 ILE A N 1
ATOM 1367 C CA . ILE A 1 182 ? 5.987 -3.490 2.437 1.00 97.19 182 ILE A CA 1
ATOM 1368 C C . ILE A 1 182 ? 6.322 -4.142 3.776 1.00 97.19 182 ILE A C 1
ATOM 1370 O O . ILE A 1 182 ? 6.113 -5.336 3.965 1.00 97.19 182 ILE A O 1
ATOM 1374 N N . GLU A 1 183 ? 6.828 -3.344 4.714 1.00 96.56 183 GLU A N 1
ATOM 1375 C CA . GLU A 1 183 ? 7.024 -3.726 6.114 1.00 96.56 183 GLU A CA 1
ATOM 1376 C C . GLU A 1 183 ? 6.617 -2.576 7.034 1.00 96.56 183 GLU A C 1
ATOM 1378 O O . GLU A 1 183 ? 6.715 -1.401 6.673 1.00 96.56 183 GLU A O 1
ATOM 1383 N N . VAL A 1 184 ? 6.152 -2.904 8.237 1.00 97.00 184 VAL A N 1
ATOM 1384 C CA . VAL A 1 184 ? 5.671 -1.909 9.202 1.00 97.00 184 VAL A CA 1
ATOM 1385 C C . VAL A 1 184 ? 6.303 -2.177 10.557 1.00 97.00 184 VAL A C 1
ATOM 1387 O O . VAL A 1 184 ? 6.206 -3.278 11.093 1.00 97.00 184 VAL A O 1
ATOM 1390 N N . ASP A 1 185 ? 6.948 -1.163 11.128 1.00 94.75 185 ASP A N 1
ATOM 1391 C CA . ASP A 1 185 ? 7.457 -1.246 12.498 1.00 94.75 185 ASP A CA 1
ATOM 1392 C C . ASP A 1 185 ? 6.301 -1.136 13.508 1.00 94.75 185 ASP A C 1
ATOM 1394 O O . ASP A 1 185 ? 5.212 -0.644 13.206 1.00 94.75 185 ASP A O 1
ATOM 1398 N N . ARG A 1 186 ? 6.533 -1.529 14.759 1.00 92.44 186 ARG A N 1
ATOM 1399 C CA . ARG A 1 186 ? 5.626 -1.165 15.852 1.00 92.44 186 ARG A CA 1
ATOM 1400 C C . ARG A 1 186 ? 5.702 0.345 16.124 1.00 92.44 186 ARG A C 1
ATOM 1402 O O . ARG A 1 186 ? 6.772 0.943 15.973 1.00 92.44 186 ARG A O 1
ATOM 1409 N N . PRO A 1 187 ? 4.629 0.976 16.629 1.00 94.75 187 PRO A N 1
ATOM 1410 C CA . PRO A 1 187 ? 4.730 2.328 17.164 1.00 94.75 187 PRO A CA 1
ATOM 1411 C C . PRO A 1 187 ? 5.783 2.386 18.288 1.00 94.75 187 PRO A C 1
ATOM 1413 O O . PRO A 1 187 ? 5.710 1.638 19.271 1.00 94.75 187 PRO A O 1
ATOM 1416 N N . ARG A 1 188 ? 6.791 3.252 18.129 1.00 93.62 188 ARG A N 1
ATOM 1417 C CA . ARG A 1 188 ? 7.848 3.519 19.125 1.00 93.62 188 ARG A CA 1
ATOM 1418 C C . ARG A 1 188 ? 7.506 4.757 19.968 1.00 93.62 188 ARG A C 1
ATOM 1420 O O . ARG A 1 188 ? 6.641 5.533 19.565 1.00 93.62 188 ARG A O 1
ATOM 1427 N N . PRO A 1 189 ? 8.160 4.987 21.125 1.00 94.81 189 PRO A N 1
ATOM 1428 C CA . PRO A 1 189 ? 7.997 6.242 21.861 1.00 94.81 189 PRO A CA 1
ATOM 1429 C C . PRO A 1 189 ? 8.220 7.458 20.948 1.00 94.81 189 PRO A C 1
ATOM 1431 O O . PRO A 1 189 ? 9.227 7.521 20.247 1.00 94.81 189 PRO A O 1
ATOM 1434 N N . GLY A 1 190 ? 7.268 8.396 20.932 1.00 93.25 190 GLY A N 1
ATOM 1435 C CA . GLY A 1 190 ? 7.282 9.554 20.025 1.00 93.25 190 GLY A CA 1
ATOM 1436 C C . GLY A 1 190 ? 6.685 9.307 18.631 1.00 93.25 190 GLY A C 1
ATOM 1437 O O . GLY A 1 190 ? 6.747 10.200 17.790 1.00 93.25 190 GLY A O 1
ATOM 1438 N N . ALA A 1 191 ? 6.106 8.127 18.378 1.00 95.31 191 ALA A N 1
ATOM 1439 C CA . ALA A 1 191 ? 5.366 7.836 17.152 1.00 95.31 191 ALA A CA 1
ATOM 1440 C C . ALA A 1 191 ? 4.248 8.857 16.896 1.00 95.31 191 ALA A C 1
ATOM 1442 O O . ALA A 1 191 ? 3.588 9.323 17.829 1.00 95.31 191 ALA A O 1
ATOM 1443 N N . GLN A 1 192 ? 4.009 9.167 15.619 1.00 95.50 192 GLN A N 1
ATOM 1444 C CA . GLN A 1 192 ? 2.880 10.012 15.252 1.00 95.50 192 GLN A CA 1
ATOM 1445 C C . GLN A 1 192 ? 1.558 9.298 15.521 1.00 95.50 192 GLN A C 1
ATOM 1447 O O . GLN A 1 192 ? 1.472 8.069 15.514 1.00 95.50 192 GLN A O 1
ATOM 1452 N N . VAL A 1 193 ? 0.520 10.096 15.749 1.00 95.69 193 VAL A N 1
ATOM 1453 C CA . VAL A 1 193 ? -0.841 9.618 15.967 1.00 95.69 193 VAL A CA 1
ATOM 1454 C C . VAL A 1 193 ? -1.622 9.749 14.669 1.00 95.69 193 VAL A C 1
ATOM 1456 O O . VAL A 1 193 ? -1.706 10.836 14.096 1.00 95.69 193 VAL A O 1
ATOM 1459 N N . MET A 1 194 ? -2.208 8.641 14.223 1.00 94.94 194 MET A N 1
ATOM 1460 C CA . MET A 1 194 ? -3.172 8.647 13.130 1.00 94.94 194 MET A CA 1
ATOM 1461 C C . MET A 1 194 ? -4.569 8.876 13.702 1.00 94.94 194 MET A C 1
ATOM 1463 O O . MET A 1 194 ? -4.941 8.268 14.705 1.00 94.94 194 MET A O 1
ATOM 1467 N N . ASN A 1 195 ? -5.343 9.741 13.047 1.00 95.31 195 ASN A N 1
ATOM 1468 C CA . ASN A 1 195 ? -6.739 9.988 13.384 1.00 95.31 195 ASN A CA 1
ATOM 1469 C C . ASN A 1 195 ? -7.622 9.467 12.255 1.00 95.31 195 ASN A C 1
ATOM 1471 O O . ASN A 1 195 ? -7.455 9.858 11.101 1.00 95.31 195 ASN A O 1
ATOM 1475 N N . ILE A 1 196 ? -8.569 8.606 12.603 1.00 95.00 196 ILE A N 1
ATOM 1476 C CA . ILE A 1 196 ? -9.576 8.074 11.691 1.00 95.00 196 ILE A CA 1
ATOM 1477 C C . ILE A 1 196 ? -10.922 8.630 12.150 1.00 95.00 196 ILE A C 1
ATOM 1479 O O . ILE A 1 196 ? -11.315 8.448 13.304 1.00 95.00 196 ILE A O 1
ATOM 1483 N N . ALA A 1 197 ? -11.617 9.333 11.257 1.00 95.19 197 ALA A N 1
ATOM 1484 C CA . ALA A 1 197 ? -12.952 9.849 11.537 1.00 95.19 197 ALA A CA 1
ATOM 1485 C C . ALA A 1 197 ? -13.953 8.706 11.776 1.00 95.19 197 ALA A C 1
ATOM 1487 O O . ALA A 1 197 ? -13.734 7.571 11.352 1.00 95.19 197 ALA A O 1
ATOM 1488 N N . ALA A 1 198 ? -15.067 9.007 12.447 1.00 95.06 198 ALA A N 1
ATOM 1489 C CA . ALA A 1 198 ? -16.143 8.036 12.609 1.00 95.06 198 ALA A CA 1
ATOM 1490 C C . ALA A 1 198 ? -16.675 7.605 11.231 1.00 95.06 198 ALA A C 1
ATOM 1492 O O . ALA A 1 198 ? -16.973 8.449 10.385 1.00 95.06 198 ALA A O 1
ATOM 1493 N N . GLN A 1 199 ? -16.791 6.297 11.008 1.00 91.88 199 GLN A N 1
ATOM 1494 C CA . GLN A 1 199 ? -17.222 5.717 9.735 1.00 91.88 199 GLN A CA 1
ATOM 1495 C C . GLN A 1 199 ? -17.839 4.337 9.958 1.00 91.88 199 GLN A C 1
ATOM 1497 O O . GLN A 1 199 ? -17.465 3.641 10.896 1.00 91.88 199 GLN A O 1
ATOM 1502 N N . ASN A 1 200 ? -18.771 3.920 9.098 1.00 86.81 200 ASN A N 1
ATOM 1503 C CA . ASN A 1 200 ? -19.365 2.573 9.110 1.00 86.81 200 ASN A CA 1
ATOM 1504 C C . ASN A 1 200 ? -19.884 2.120 10.492 1.00 86.81 200 ASN A C 1
ATOM 1506 O O . ASN A 1 200 ? -19.724 0.968 10.886 1.00 86.81 200 ASN A O 1
ATOM 1510 N N . GLY A 1 201 ? -20.477 3.041 11.260 1.00 88.88 201 GLY A N 1
ATOM 1511 C CA . GLY A 1 201 ? -20.970 2.760 12.614 1.00 88.88 201 GLY A CA 1
ATOM 15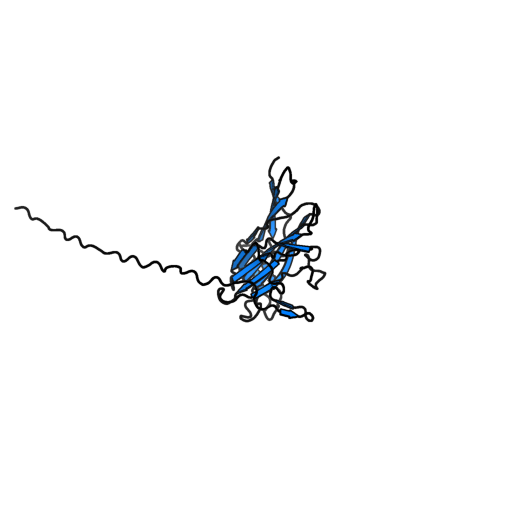12 C C . GLY A 1 201 ? -19.877 2.588 13.677 1.00 88.88 201 GLY A C 1
ATOM 1513 O O . GLY A 1 201 ? -20.190 2.264 14.818 1.00 88.88 201 GLY A O 1
ATOM 1514 N N . VAL A 1 202 ? -18.610 2.825 13.332 1.00 93.12 202 VAL A N 1
ATOM 1515 C CA . VAL A 1 202 ? -17.472 2.809 14.255 1.00 93.12 202 VAL A CA 1
ATOM 1516 C C . VAL A 1 202 ? -17.140 4.239 14.691 1.00 93.12 202 VAL A C 1
ATOM 1518 O O . VAL A 1 202 ? -17.026 5.123 13.833 1.00 93.12 202 VAL A O 1
ATOM 1521 N N . PRO A 1 203 ? -16.991 4.501 16.006 1.00 95.38 203 PRO A N 1
ATOM 1522 C CA . PRO A 1 203 ? -16.563 5.803 16.514 1.00 95.38 203 PRO A CA 1
ATOM 1523 C C . PRO A 1 203 ? -15.205 6.241 15.954 1.00 95.38 203 PRO A C 1
ATOM 1525 O O . PRO A 1 203 ? -14.419 5.422 15.481 1.00 95.38 203 PRO A O 1
ATOM 1528 N N . ALA A 1 204 ? -14.905 7.539 16.045 1.00 96.50 204 ALA A N 1
ATOM 1529 C CA . ALA A 1 204 ? -13.589 8.051 15.673 1.00 96.50 204 ALA A CA 1
ATOM 1530 C C . ALA A 1 204 ? -12.481 7.356 16.488 1.00 96.50 204 ALA A C 1
ATOM 1532 O O . ALA A 1 204 ? -12.636 7.121 17.688 1.00 96.50 204 ALA A O 1
ATOM 1533 N N . GLN A 1 205 ? -11.364 7.039 15.833 1.00 95.00 205 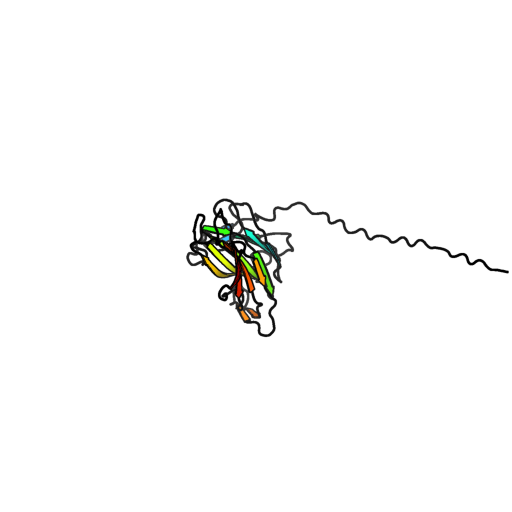GLN A N 1
ATOM 1534 C CA . GLN A 1 205 ? -10.230 6.328 16.426 1.00 95.00 205 GLN A CA 1
ATOM 1535 C C . GLN A 1 205 ? -8.971 7.196 16.354 1.00 95.00 205 GLN A C 1
ATOM 1537 O O . GLN A 1 205 ? -8.724 7.869 15.353 1.00 95.00 205 GLN A O 1
ATOM 1542 N N . SER A 1 206 ? -8.161 7.157 17.410 1.00 95.69 206 SER A N 1
ATOM 1543 C CA . SER A 1 206 ? -6.885 7.865 17.492 1.00 95.69 206 SER A CA 1
ATOM 1544 C C . SER A 1 206 ? -5.871 6.975 18.198 1.00 95.69 206 SER A C 1
ATOM 1546 O O . SER A 1 206 ? -6.119 6.523 19.317 1.00 95.69 206 SER A O 1
ATOM 1548 N N . PHE A 1 207 ? -4.768 6.652 17.526 1.00 95.56 207 PHE A N 1
ATOM 1549 C CA . PHE A 1 207 ? -3.757 5.733 18.051 1.00 95.56 207 PHE A CA 1
ATOM 1550 C C . PHE A 1 207 ? -2.382 5.995 17.419 1.00 95.56 207 PHE A C 1
ATOM 1552 O O . PHE A 1 207 ? -2.303 6.483 16.286 1.00 95.56 207 PHE A O 1
ATOM 1559 N N . PRO A 1 208 ? -1.284 5.705 18.141 1.00 96.56 208 PRO A N 1
ATOM 1560 C CA . PRO A 1 208 ? 0.059 5.842 17.594 1.00 96.56 208 PRO A CA 1
ATOM 1561 C C . PRO A 1 208 ? 0.289 4.814 16.481 1.00 96.56 208 PRO A C 1
ATOM 1563 O O . PRO A 1 208 ? -0.127 3.661 16.601 1.00 96.56 208 PRO A O 1
ATOM 1566 N N . VAL A 1 209 ? 0.983 5.220 15.419 1.00 96.44 209 VAL A N 1
ATOM 1567 C CA . VAL A 1 209 ? 1.296 4.369 14.262 1.00 96.44 209 VAL A CA 1
ATOM 1568 C C . VAL A 1 209 ? 2.796 4.149 14.112 1.00 96.44 209 VAL A C 1
ATOM 1570 O O . VAL A 1 209 ? 3.614 5.012 14.424 1.00 96.44 209 VAL A O 1
ATOM 1573 N N . GLY A 1 210 ? 3.164 2.954 13.658 1.00 96.38 210 GLY A N 1
ATOM 1574 C CA . GLY A 1 210 ? 4.541 2.631 13.319 1.00 96.38 210 GLY A CA 1
ATOM 1575 C C . GLY A 1 210 ? 4.977 3.241 11.993 1.00 96.38 210 GLY A C 1
ATOM 1576 O O . GLY A 1 210 ? 4.157 3.710 11.202 1.00 96.38 210 GLY A O 1
ATOM 1577 N N . VAL A 1 211 ? 6.285 3.215 11.749 1.00 97.50 211 VAL A N 1
ATOM 1578 C CA . VAL A 1 211 ? 6.845 3.623 10.458 1.00 97.50 211 VAL A CA 1
ATOM 1579 C C . VAL A 1 211 ? 6.523 2.550 9.424 1.00 97.50 211 VAL A C 1
ATOM 1581 O O . VAL A 1 211 ? 6.805 1.373 9.647 1.00 97.50 211 VAL A O 1
ATOM 1584 N N . VAL A 1 212 ? 5.954 2.963 8.295 1.00 98.12 212 VAL A N 1
ATOM 1585 C CA . VAL A 1 212 ? 5.718 2.092 7.138 1.00 98.12 212 VAL A CA 1
ATOM 1586 C C . VAL A 1 212 ? 6.903 2.232 6.199 1.00 98.12 212 VAL A C 1
ATOM 1588 O O . VAL A 1 212 ? 7.251 3.351 5.833 1.00 98.12 212 VAL A O 1
ATOM 1591 N N . TYR A 1 213 ? 7.503 1.124 5.790 1.00 98.25 213 TYR A N 1
ATOM 1592 C CA . TYR A 1 213 ? 8.579 1.071 4.809 1.00 98.25 213 TYR A CA 1
ATOM 1593 C C . TYR A 1 213 ? 8.073 0.383 3.551 1.00 98.25 213 TYR A C 1
ATOM 1595 O O . TYR A 1 213 ? 7.480 -0.690 3.623 1.00 98.25 213 TYR A O 1
ATOM 1603 N N . LEU A 1 214 ? 8.338 0.990 2.400 1.00 98.50 214 LEU A N 1
ATOM 1604 C CA . LEU A 1 214 ? 8.081 0.395 1.099 1.00 98.50 214 LEU A CA 1
ATOM 1605 C C . LEU A 1 214 ? 9.397 0.298 0.341 1.00 98.50 214 LEU A C 1
ATOM 1607 O O . LEU A 1 214 ? 10.065 1.315 0.147 1.00 98.50 214 LEU A O 1
ATOM 1611 N N . ALA A 1 215 ? 9.736 -0.901 -0.113 1.00 98.00 215 ALA A N 1
ATOM 1612 C CA . ALA A 1 215 ? 10.817 -1.130 -1.059 1.00 98.00 215 ALA A CA 1
ATOM 1613 C C . ALA A 1 215 ? 10.254 -1.521 -2.428 1.00 98.00 215 ALA A C 1
ATOM 1615 O O . ALA A 1 215 ? 9.181 -2.118 -2.508 1.00 98.00 215 ALA A O 1
ATOM 1616 N N . TRP A 1 216 ? 10.972 -1.182 -3.496 1.00 97.62 216 TRP A N 1
ATOM 1617 C CA . TRP A 1 216 ? 10.677 -1.646 -4.853 1.00 97.62 216 TRP A CA 1
ATOM 1618 C C . TRP A 1 216 ? 11.927 -1.636 -5.727 1.00 97.62 216 TRP A C 1
ATOM 1620 O O . TRP A 1 216 ? 12.969 -1.070 -5.372 1.00 97.62 216 TRP A O 1
ATOM 1630 N N . THR A 1 217 ? 11.804 -2.251 -6.894 1.00 95.81 217 THR A N 1
ATOM 1631 C CA . THR A 1 217 ? 12.812 -2.251 -7.943 1.00 95.81 217 THR A CA 1
ATOM 1632 C C . THR A 1 217 ? 12.422 -1.280 -9.059 1.00 95.81 217 THR A C 1
ATOM 1634 O O . THR A 1 217 ? 11.280 -1.238 -9.502 1.00 95.81 217 THR A O 1
ATOM 1637 N N . GLU A 1 218 ? 13.377 -0.492 -9.550 1.00 95.12 218 GLU A N 1
ATOM 1638 C CA . GLU A 1 218 ? 13.233 0.314 -10.769 1.00 95.12 218 GLU A CA 1
ATOM 1639 C C . GLU A 1 218 ? 14.129 -0.267 -11.867 1.00 95.12 218 GLU A C 1
ATOM 1641 O O . GLU A 1 218 ? 15.347 -0.369 -11.689 1.00 95.12 218 GLU A O 1
ATOM 1646 N N . PHE A 1 219 ? 13.545 -0.617 -13.013 1.00 92.06 219 PHE A N 1
ATOM 1647 C CA . PHE A 1 219 ? 14.282 -1.113 -14.175 1.00 92.06 219 PHE A CA 1
ATOM 1648 C C . PHE A 1 219 ? 14.861 0.057 -14.970 1.00 92.06 219 PHE A C 1
ATOM 1650 O O . PHE A 1 219 ? 14.138 0.895 -15.503 1.00 92.06 219 PHE A O 1
ATOM 1657 N N . VAL A 1 220 ? 16.189 0.123 -15.037 1.00 90.69 220 VAL A N 1
ATOM 1658 C CA . VAL A 1 220 ? 16.936 1.217 -15.686 1.00 90.69 220 VAL A CA 1
ATOM 1659 C C . VAL A 1 220 ? 17.769 0.757 -16.881 1.00 90.69 220 VAL A C 1
ATOM 1661 O O . VAL A 1 220 ? 18.384 1.585 -17.550 1.00 90.69 220 VAL A O 1
ATOM 1664 N N . GLY A 1 221 ? 17.823 -0.553 -17.112 1.00 85.38 221 GLY A N 1
ATOM 1665 C CA . GLY A 1 221 ? 18.511 -1.176 -18.235 1.00 85.38 221 GLY A CA 1
ATOM 1666 C C . GLY A 1 221 ? 17.617 -1.405 -19.454 1.00 85.38 221 GLY A C 1
ATOM 1667 O O . GLY A 1 221 ? 16.567 -0.788 -19.608 1.00 85.38 221 GLY A O 1
ATOM 1668 N N . ASN A 1 222 ? 18.053 -2.315 -20.317 1.00 83.81 222 ASN A N 1
ATOM 1669 C CA . ASN A 1 222 ? 17.300 -2.805 -21.472 1.00 83.81 222 ASN A CA 1
ATOM 1670 C C . ASN A 1 222 ? 17.465 -4.328 -21.596 1.00 83.81 222 ASN A C 1
ATOM 1672 O O . ASN A 1 222 ? 18.187 -4.933 -20.806 1.00 83.81 222 ASN A O 1
ATOM 1676 N N . ASP A 1 223 ? 16.845 -4.929 -22.609 1.00 81.50 223 ASP A N 1
ATOM 1677 C CA . ASP A 1 223 ? 16.851 -6.385 -22.812 1.00 81.50 223 ASP A CA 1
ATOM 1678 C C . ASP A 1 223 ? 18.260 -6.991 -22.966 1.00 81.50 223 ASP A C 1
ATOM 1680 O O . ASP A 1 223 ? 18.467 -8.158 -22.647 1.00 81.50 223 ASP A O 1
ATOM 1684 N N . ASN A 1 224 ? 19.246 -6.204 -23.412 1.00 84.38 224 ASN A N 1
ATOM 1685 C CA . ASN A 1 224 ? 20.635 -6.647 -23.583 1.00 84.38 224 ASN A CA 1
ATOM 1686 C C . ASN A 1 224 ? 21.530 -6.327 -22.376 1.00 84.38 224 ASN A C 1
ATOM 1688 O O . ASN A 1 224 ? 22.592 -6.923 -22.217 1.00 84.38 224 ASN A O 1
ATOM 1692 N N . ASN A 1 225 ? 21.137 -5.364 -21.543 1.00 84.12 225 ASN A N 1
ATOM 1693 C CA . ASN A 1 225 ? 21.854 -4.959 -20.340 1.00 84.12 225 ASN A CA 1
ATOM 1694 C C . ASN A 1 225 ? 20.837 -4.705 -19.226 1.00 84.12 225 ASN A C 1
ATOM 1696 O O . ASN A 1 225 ? 20.428 -3.564 -18.985 1.00 84.12 225 ASN A O 1
ATOM 1700 N N . VAL A 1 226 ? 20.388 -5.793 -18.596 1.00 82.88 226 VAL A N 1
ATOM 1701 C CA . VAL A 1 226 ? 19.386 -5.754 -17.531 1.00 82.88 226 VAL A CA 1
ATOM 1702 C C . VAL A 1 226 ? 20.008 -5.112 -16.296 1.00 82.88 226 VAL A C 1
ATOM 1704 O O . VAL A 1 226 ? 20.898 -5.673 -15.661 1.00 82.88 226 VAL A O 1
ATOM 1707 N N . ARG A 1 227 ? 19.526 -3.918 -15.946 1.00 89.44 227 ARG A N 1
ATOM 1708 C CA . ARG A 1 227 ? 19.985 -3.156 -14.781 1.00 89.44 227 ARG A CA 1
ATOM 1709 C C . ARG A 1 227 ? 18.806 -2.668 -13.968 1.00 89.44 227 ARG A C 1
ATOM 1711 O O . ARG A 1 227 ? 17.811 -2.194 -14.520 1.00 89.44 227 ARG A O 1
ATOM 1718 N N . THR A 1 228 ? 18.962 -2.733 -12.655 1.00 91.50 228 THR A N 1
ATOM 1719 C CA . THR A 1 228 ? 17.937 -2.343 -11.697 1.00 91.50 228 THR A CA 1
ATOM 1720 C C . THR A 1 228 ? 18.507 -1.469 -10.587 1.00 91.50 228 THR A C 1
ATOM 1722 O O . THR A 1 228 ? 19.704 -1.502 -10.277 1.00 91.50 228 THR A O 1
ATOM 1725 N N . LYS A 1 229 ? 17.624 -0.670 -9.990 1.00 93.38 229 LYS A N 1
ATOM 1726 C CA . LYS A 1 229 ? 17.861 0.061 -8.745 1.00 93.38 229 LYS A CA 1
ATOM 1727 C C . LYS A 1 229 ? 16.925 -0.467 -7.680 1.00 93.38 229 LYS A C 1
ATOM 1729 O O . LYS A 1 229 ? 15.749 -0.684 -7.963 1.00 93.38 229 LYS A O 1
ATOM 1734 N N . MET A 1 230 ? 17.430 -0.600 -6.463 1.00 95.38 230 MET A N 1
ATOM 1735 C CA . MET A 1 230 ? 16.575 -0.804 -5.301 1.00 95.38 230 MET A CA 1
ATOM 1736 C C . MET A 1 230 ? 16.262 0.546 -4.680 1.00 95.38 230 MET A C 1
ATOM 1738 O O . MET A 1 230 ? 17.164 1.342 -4.396 1.00 95.38 230 MET A O 1
ATOM 1742 N N . MET A 1 231 ? 14.977 0.786 -4.470 1.00 97.88 231 MET A N 1
ATOM 1743 C CA . MET A 1 231 ? 14.437 2.025 -3.939 1.00 97.88 231 MET A CA 1
ATOM 1744 C C . MET A 1 231 ? 13.703 1.732 -2.635 1.00 97.88 231 MET A C 1
ATOM 1746 O O . MET A 1 231 ? 13.092 0.674 -2.493 1.00 97.88 231 MET A O 1
ATOM 1750 N N . VAL A 1 232 ? 13.768 2.665 -1.688 1.00 98.00 232 VAL A N 1
ATOM 1751 C CA . VAL A 1 232 ? 13.031 2.603 -0.424 1.00 98.00 232 VAL A CA 1
ATOM 1752 C C . VAL A 1 232 ? 12.405 3.961 -0.135 1.00 98.00 232 VAL A C 1
ATOM 1754 O O . VAL A 1 232 ? 13.062 4.991 -0.265 1.00 98.00 232 VAL A O 1
ATOM 1757 N N . ALA A 1 233 ? 11.155 3.968 0.309 1.00 98.44 233 ALA A N 1
ATOM 1758 C CA . ALA A 1 233 ? 10.496 5.127 0.899 1.00 98.44 233 ALA A CA 1
ATOM 1759 C C . ALA A 1 233 ? 9.879 4.733 2.242 1.00 98.44 233 ALA A C 1
ATOM 1761 O O . ALA A 1 233 ? 9.616 3.556 2.499 1.00 98.44 233 ALA A O 1
ATOM 1762 N N . ARG A 1 234 ? 9.627 5.719 3.104 1.00 98.06 234 ARG A N 1
ATOM 1763 C CA . ARG A 1 234 ? 8.941 5.481 4.375 1.00 98.06 234 ARG A CA 1
ATOM 1764 C C . ARG A 1 234 ? 7.856 6.508 4.651 1.00 98.06 234 ARG A C 1
ATOM 1766 O O . ARG A 1 234 ? 7.951 7.649 4.205 1.00 98.06 234 ARG A O 1
ATOM 1773 N N . SER A 1 235 ? 6.860 6.105 5.426 1.00 98.12 235 SER A N 1
ATOM 1774 C CA . SER A 1 235 ? 5.806 6.964 5.955 1.00 98.12 235 SER A CA 1
ATOM 1775 C C . SER A 1 235 ? 5.864 6.974 7.478 1.00 98.12 235 SER A C 1
ATOM 1777 O O . SER A 1 235 ? 5.953 5.923 8.112 1.00 98.12 235 SER A O 1
ATOM 1779 N N . LEU A 1 236 ? 5.790 8.170 8.062 1.00 96.25 236 LEU A N 1
ATOM 1780 C CA . LEU A 1 236 ? 5.726 8.374 9.512 1.00 96.25 236 LEU A CA 1
ATOM 1781 C C . LEU A 1 236 ? 4.292 8.579 10.021 1.00 96.25 236 LEU A C 1
ATOM 1783 O O . LEU A 1 236 ? 4.087 8.641 11.227 1.00 96.25 236 LEU A O 1
ATOM 1787 N N . ASN A 1 237 ? 3.313 8.692 9.118 1.00 94.75 237 ASN A N 1
ATOM 1788 C CA . ASN A 1 237 ? 1.940 9.106 9.411 1.00 94.75 237 ASN A CA 1
ATOM 1789 C C . ASN A 1 237 ? 0.899 8.079 8.941 1.00 94.75 237 ASN A C 1
ATOM 1791 O O . ASN A 1 237 ? -0.178 8.443 8.474 1.00 94.75 237 ASN A O 1
ATOM 1795 N N . GLY A 1 238 ? 1.222 6.789 9.049 1.00 94.56 238 GLY A N 1
ATOM 1796 C CA . GLY A 1 238 ? 0.269 5.715 8.765 1.00 94.56 238 GLY A CA 1
ATOM 1797 C C . GLY A 1 238 ? -0.089 5.584 7.282 1.00 94.56 238 GLY A C 1
ATOM 1798 O O . GLY A 1 238 ? -1.246 5.352 6.937 1.00 94.56 238 GLY A O 1
ATOM 1799 N N . GLY A 1 239 ? 0.885 5.782 6.388 1.00 95.81 239 GLY A N 1
ATOM 1800 C CA . GLY A 1 239 ? 0.715 5.608 4.941 1.00 95.81 239 GLY A CA 1
ATOM 1801 C C . GLY A 1 239 ? 0.013 6.767 4.223 1.00 95.81 239 GLY A C 1
ATOM 1802 O O . GLY A 1 239 ? -0.130 6.714 3.002 1.00 95.81 239 GLY A O 1
ATOM 1803 N N . ILE A 1 240 ? -0.381 7.828 4.942 1.00 94.88 240 ILE A N 1
ATOM 1804 C CA . ILE A 1 240 ? -1.034 9.015 4.359 1.00 94.88 240 ILE A CA 1
ATOM 1805 C C . ILE A 1 240 ? -0.096 9.730 3.377 1.00 94.88 240 ILE A C 1
ATOM 1807 O O . ILE A 1 240 ? -0.519 10.180 2.317 1.00 94.88 240 ILE A O 1
ATOM 1811 N N . SER A 1 241 ? 1.189 9.828 3.714 1.00 96.31 241 SER A N 1
ATOM 1812 C CA . SER A 1 241 ? 2.220 10.340 2.811 1.00 96.31 241 SER A CA 1
ATOM 1813 C C . SER A 1 241 ? 3.541 9.615 3.022 1.00 96.31 241 SER A C 1
ATOM 1815 O O . SER A 1 241 ? 3.844 9.178 4.134 1.00 96.31 241 SER A O 1
ATOM 1817 N N . PHE A 1 242 ? 4.360 9.557 1.977 1.00 98.25 242 PHE A N 1
ATOM 1818 C CA . PHE A 1 242 ? 5.706 8.997 2.029 1.00 98.25 242 PHE A CA 1
ATOM 1819 C C . PHE A 1 242 ? 6.749 10.098 1.837 1.00 98.25 242 PHE A C 1
ATOM 1821 O O . PHE A 1 242 ? 6.529 11.066 1.108 1.00 98.25 242 PHE A O 1
ATOM 1828 N N . GLU A 1 243 ? 7.878 9.958 2.525 1.00 97.81 243 GLU A N 1
ATOM 1829 C CA . GLU A 1 243 ? 9.066 10.774 2.290 1.00 97.81 243 GLU A CA 1
ATOM 1830 C C . GLU A 1 243 ? 9.631 10.520 0.882 1.00 97.81 243 GLU A C 1
ATOM 1832 O O . GLU A 1 243 ? 9.282 9.543 0.214 1.00 97.81 243 GLU A O 1
ATOM 1837 N N . GLN A 1 244 ? 10.537 11.394 0.438 1.00 97.00 244 GLN A N 1
ATOM 1838 C CA . GLN A 1 244 ? 11.205 11.237 -0.853 1.00 97.00 244 GLN A CA 1
ATOM 1839 C C . GLN A 1 244 ? 11.925 9.876 -0.948 1.00 97.00 244 GLN A C 1
ATOM 1841 O O . GLN A 1 244 ? 12.694 9.542 -0.041 1.00 97.00 244 GLN A O 1
ATOM 1846 N N . PRO A 1 245 ? 11.717 9.105 -2.034 1.00 97.44 245 PRO A N 1
ATOM 1847 C CA . PRO A 1 245 ? 12.393 7.831 -2.247 1.00 97.44 245 PRO A CA 1
ATOM 1848 C C . PRO A 1 245 ? 13.920 7.932 -2.215 1.00 97.44 245 PRO A C 1
ATOM 1850 O O . PRO A 1 245 ? 14.519 8.814 -2.832 1.00 97.44 245 PRO A O 1
ATOM 1853 N N . VAL A 1 246 ? 14.559 6.962 -1.567 1.00 96.94 246 VAL A N 1
ATOM 1854 C CA . VAL A 1 246 ? 16.015 6.827 -1.484 1.00 96.94 246 VAL A CA 1
ATOM 1855 C C . VAL A 1 246 ? 16.460 5.599 -2.271 1.00 96.94 246 VAL A C 1
ATOM 1857 O O . VAL A 1 246 ? 15.917 4.509 -2.109 1.00 96.94 246 VAL A O 1
ATOM 1860 N N . LYS A 1 247 ? 17.487 5.764 -3.110 1.00 96.00 247 LYS A N 1
ATOM 1861 C CA . LYS A 1 247 ? 18.157 4.649 -3.789 1.00 96.00 247 LYS A CA 1
ATOM 1862 C C . LYS A 1 247 ? 19.116 3.963 -2.820 1.00 96.00 247 LYS A C 1
ATOM 1864 O O . LYS A 1 247 ? 20.040 4.609 -2.330 1.00 96.00 247 LYS A O 1
ATOM 1869 N N . VAL A 1 248 ? 18.930 2.666 -2.589 1.00 93.69 248 VAL A N 1
ATOM 1870 C CA . VAL A 1 248 ? 19.762 1.886 -1.655 1.00 93.69 248 VAL A CA 1
ATOM 1871 C C . VAL A 1 248 ? 20.820 1.040 -2.361 1.00 93.69 248 VAL A C 1
ATOM 1873 O O . VAL A 1 248 ? 21.869 0.774 -1.783 1.00 93.69 248 VAL A O 1
ATOM 1876 N N . SER A 1 249 ? 20.593 0.655 -3.619 1.00 88.88 249 SER A N 1
ATOM 1877 C CA . SER A 1 249 ? 21.597 -0.025 -4.445 1.00 88.88 249 SER A CA 1
ATOM 1878 C C . SER A 1 249 ? 21.321 0.140 -5.942 1.00 88.88 249 SER A C 1
ATOM 1880 O O . SER A 1 249 ? 20.221 0.521 -6.352 1.00 88.88 249 SER A O 1
ATOM 1882 N N . GLU A 1 250 ? 22.337 -0.125 -6.764 1.00 83.50 250 GLU A N 1
ATOM 1883 C CA . GLU A 1 250 ? 22.247 -0.159 -8.227 1.00 83.50 250 GLU A CA 1
ATOM 1884 C C . GLU A 1 250 ? 23.277 -1.154 -8.775 1.00 83.50 250 GLU A C 1
ATOM 1886 O O . GLU A 1 250 ? 24.435 -1.130 -8.356 1.00 83.50 250 GLU A O 1
ATOM 1891 N N . GLY A 1 251 ? 22.867 -2.027 -9.701 1.00 67.56 251 GLY A N 1
ATOM 1892 C CA . GLY A 1 251 ? 23.798 -2.929 -10.387 1.00 67.56 251 GLY A CA 1
ATOM 1893 C C . GLY A 1 251 ? 24.730 -2.147 -11.317 1.00 67.56 251 GLY A C 1
ATOM 1894 O O . GLY A 1 251 ? 24.255 -1.310 -12.091 1.00 67.56 251 GLY A O 1
ATOM 1895 N N . TYR A 1 252 ? 26.041 -2.385 -11.244 1.00 61.31 252 TYR A N 1
ATOM 1896 C CA . TYR A 1 252 ? 27.021 -1.796 -12.167 1.00 61.31 252 TYR A CA 1
ATOM 1897 C C . TYR A 1 252 ? 26.978 -2.488 -13.547 1.00 61.31 252 TYR A C 1
ATOM 1899 O O . TYR A 1 252 ? 26.474 -3.609 -13.620 1.00 61.31 252 TYR A O 1
ATOM 1907 N N . PRO A 1 253 ? 27.418 -1.811 -14.629 1.00 59.78 253 PRO A N 1
ATOM 1908 C CA . PRO A 1 253 ? 27.534 -2.413 -15.959 1.00 59.78 253 PRO A CA 1
ATOM 1909 C C . PRO A 1 253 ? 28.487 -3.608 -15.997 1.00 59.78 253 PRO A C 1
ATOM 1911 O O . PRO A 1 253 ? 29.456 -3.610 -15.202 1.00 59.78 253 PRO A O 1
#

Foldseek 3Di:
DDDDDDDDDDDDPPDPDPPPPPDDDDDDPQAFPDWDADVVVGDTKGDPVRFDWDQKAWDAFPQFTKIKTWGDDFAIFIKIKTANPNSPHIIIGTDPLACPHPDCPAPLVVFHHKGQWYKDYAPQQKMKIKIKTWHDDAQAKIFIKIWIKHQCSPDNPDRSIDTPGMGTQDMGRGKYKDHKDKDWDYQDVVQDWEWDPDDPNHHIDIDGGTKMKMKIKIFPDDPVDTKIWIKMWIDRHSRPYIDDIDTPDIDDD